Protein 3CFZ (pdb70)

Foldseek 3Di:
DAEAEEEEEQLCVQLVVVLQVVLCVVVVVYHYDYDYFALLVSLCCVPPVPDAHQKRKHQAQVCCVQPPPPQWFDDKDWWFFWWKWKWAAPLAPCPVPDAQVCPLVVLLDLQAAEEFEDVNIHPLRVLVLLLQCLVCVVVVNRCRSCSQFVVFKVWDWDDDPLAIEIEDEPDIDGNRSHYDYDHHQVVCPVCRVVCVGGIYIGTPLSCVLVVTDTHGYDPCRTLADQVNQVSQQSYWYAHPVVRTIGTRHRGIMMMGGTPRHPDNVVSVVSVVSCNVCVVSQVVRRIGTD

Radius of gyration: 18.65 Å; Cα contacts (8 Å, |Δi|>4): 628; chains: 1; bounding box: 37×54×41 Å

B-factor: mean 13.53, std 8.33, range [1.97, 61.18]

CATH classification: 3.40.190.10 (+1 more: 3.40.190.10)

Sequence (289 aa):
KIVLKIFHAGSLSVPFEEYEKMFEKEHPNVDVEREPAGSVACVRKIIDLGKKADILASADYSLIPQMMMPKYADWYVMFARNEIVLAYTDKSKYKDEINSTNWYKILQRPDVKIGFSNPNDDPCGYRTQMVLQLAELYYKDPTIYDNLVLKHSNIKVEENNGTYLILVPKELDVDTNKLFVRSKETDLLAPLEAGAFDYLFIYKSVANQHHLKYIELPKEINLGYYEYADTYKKVALKIIAKNKTINAKPIVYGMTVPTNAPHKKEAIEFVKFVLGHPEVLENNGQPAI

InterPro domains:
  IPR022498 Tungstate ABC transporter, substrate-binding protein WtpA [TIGR03730] (39-310)
  IPR050682 Molybdate-binding protein ModA/tungstate-binding [PTHR30632] (7-343)

Secondary structure (DSSP, 8-state):
-EEEEEEEEGGGHHHHHHHHHHHHHH-TTEEEEEEEE-HHHHHHHHHTS----SEEEESSTTHIIIIITTTT-S--EEEEE--EEEEE-TTSTTTTT--TTTHHHHTTSTT--EEEE-TTT-HHHHHHHHHHHHHHHHHT-TTHHHHHTGGGBS-EEEEETTEEEEEE-SS--B-TTTEEEESSGGGGHHHHHTTSSSEEEEEHHHHHHTT-EEE---TTTSS--GGGHHHHTTEEEEEGGGTEEEE----EEEEE--TT-TTHHHHHHHHHHHHH-THHHHTTT--B-

Solvent-accessible surface area: 12296 Å² total; per-residue (Å²): 230,36,58,0,43,0,4,0,0,1,1,0,32,51,0,0,76,65,0,36,125,52,0,50,180,106,46,110,114,12,56,3,75,57,56,55,15,1,0,2,25,0,0,119,45,1,31,91,82,53,115,113,0,1,0,0,0,0,0,3,44,1,0,0,50,53,28,2,71,108,156,43,0,92,94,72,38,97,4,0,57,5,18,0,0,0,0,22,23,89,142,7,99,83,47,126,82,12,61,63,103,32,0,18,126,4,0,57,72,124,66,0,53,0,0,0,0,32,0,20,41,0,0,1,0,1,5,0,0,2,0,0,3,1,0,13,37,97,50,174,33,106,58,0,0,51,40,0,0,41,136,48,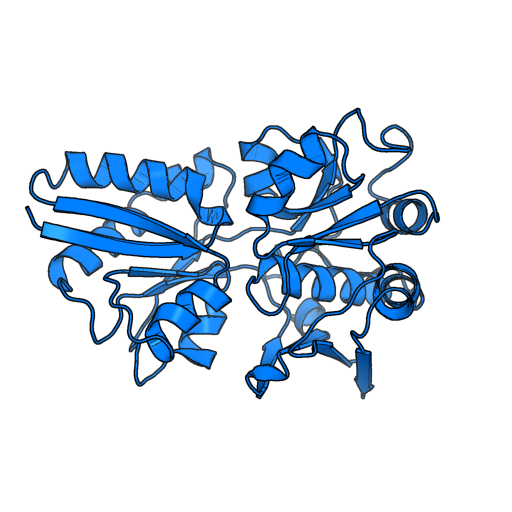25,61,4,142,35,85,109,92,155,59,64,34,46,0,36,0,29,162,142,32,90,24,52,97,119,9,1,30,26,110,54,41,0,31,50,0,13,70,26,1,87,76,38,46,4,8,0,0,0,0,0,64,0,1,0,60,34,71,167,15,101,54,16,104,9,23,96,50,0,2,0,12,68,148,123,64,35,87,36,0,130,96,0,12,0,58,2,73,53,56,110,76,60,0,75,0,46,14,0,11,0,0,0,0,9,1,47,46,3,79,57,99,155,45,0,68,60,0,5,139,18,1,75,54,50,49,67,0,2,103,118,29,30,3,72,24,90

Structure (mmCIF, N/CA/C/O backbone):
data_3CFZ
#
_entry.id   3CFZ
#
_cell.length_a   37.880
_cell.length_b   89.589
_cell.length_c   97.868
_cell.angle_alpha   90.00
_cell.angle_beta   90.00
_cell.angle_gamma   90.00
#
_symmetry.space_group_name_H-M   'P 21 21 21'
#
loop_
_entity.id
_entity.type
_entity.pdbx_description
1 polymer 'UPF0100 protein MJ1186'
2 non-polymer TUNGSTATE(VI)ION
3 water water
#
loop_
_atom_site.group_PDB
_atom_site.id
_atom_site.type_symbol
_atom_site.label_atom_id
_atom_site.label_alt_id
_atom_site.label_comp_id
_atom_site.label_asym_id
_atom_site.label_entity_id
_atom_site.label_seq_id
_atom_site.pdbx_PDB_ins_code
_atom_site.Cartn_x
_atom_site.Cartn_y
_atom_site.Cartn_z
_atom_site.occupancy
_atom_site.B_iso_or_equiv
_atom_site.auth_seq_id
_atom_site.auth_comp_id
_atom_site.auth_asym_id
_atom_site.auth_atom_id
_atom_site.pdbx_PDB_model_num
ATOM 1 N N . LYS A 1 4 ? -24.460 6.564 -7.564 0.50 24.22 37 LYS A N 1
ATOM 2 C CA . LYS A 1 4 ? -23.753 5.290 -7.246 0.50 23.67 37 LYS A CA 1
ATOM 3 C C . LYS A 1 4 ? -23.419 4.527 -8.525 0.50 23.50 37 LYS A C 1
ATOM 4 O O . LYS A 1 4 ? -24.116 3.585 -8.898 0.50 22.97 37 LYS A O 1
ATOM 10 N N . ILE A 1 5 ? -22.348 4.944 -9.193 1.00 23.27 38 ILE A N 1
ATOM 11 C CA . ILE A 1 5 ? -21.914 4.308 -10.433 1.00 23.56 38 ILE A CA 1
ATOM 12 C C . ILE A 1 5 ? -21.520 2.852 -10.207 1.00 21.17 38 ILE A C 1
ATOM 13 O O . ILE A 1 5 ? -20.828 2.532 -9.241 1.00 21.60 38 ILE A O 1
ATOM 18 N N . VAL A 1 6 ? -21.963 1.975 -11.101 1.00 18.04 39 VAL A N 1
ATOM 19 C CA . VAL A 1 6 ? -21.634 0.560 -11.001 1.00 17.35 39 VAL A CA 1
ATOM 20 C C . VAL A 1 6 ? -20.601 0.190 -12.054 1.00 15.70 39 VAL A C 1
ATOM 21 O O . VAL A 1 6 ? -20.856 0.305 -13.252 1.00 16.87 39 VAL A O 1
ATOM 25 N N . LEU A 1 7 ? -19.432 -0.248 -11.600 1.00 12.64 40 LEU A N 1
ATOM 26 C CA . LEU A 1 7 ? -18.364 -0.648 -12.509 1.00 11.10 40 LEU A CA 1
ATOM 27 C C . LEU A 1 7 ? -18.456 -2.162 -12.635 1.00 11.06 40 LEU A C 1
ATOM 28 O O . LEU A 1 7 ? -18.146 -2.886 -11.690 1.00 10.73 40 LEU A O 1
ATOM 33 N N . LYS A 1 8 ? -18.895 -2.636 -13.797 1.00 9.92 41 LYS A N 1
ATOM 34 C CA . LYS A 1 8 ? -19.053 -4.067 -14.026 1.00 11.41 41 LYS A CA 1
ATOM 35 C C . LYS A 1 8 ? -17.780 -4.712 -14.553 1.00 9.55 41 LYS A C 1
ATOM 36 O O . LYS A 1 8 ? -17.227 -4.277 -15.565 1.00 10.02 41 LYS A O 1
ATOM 42 N N . ILE A 1 9 ? -17.330 -5.761 -13.872 1.00 7.67 42 ILE A N 1
ATOM 43 C CA . ILE A 1 9 ? -16.118 -6.462 -14.272 1.00 6.31 42 ILE A CA 1
ATOM 44 C C . ILE A 1 9 ? -16.372 -7.926 -14.619 1.00 6.78 42 ILE A C 1
ATOM 45 O O . ILE A 1 9 ? -16.919 -8.670 -13.811 1.00 7.44 42 ILE A O 1
ATOM 50 N N . PHE A 1 10 ? -15.996 -8.325 -15.830 1.00 5.62 43 PHE A N 1
ATOM 51 C CA . PHE A 1 10 ? -16.119 -9.721 -16.250 1.00 6.58 43 PHE A CA 1
ATOM 52 C C . PHE A 1 10 ? -14.679 -10.208 -16.140 1.00 6.90 43 PHE A C 1
ATOM 53 O O . PHE A 1 10 ? -13.810 -9.719 -16.862 1.00 7.58 43 PHE A O 1
ATOM 61 N N . HIS A 1 11 ? -14.403 -11.143 -15.237 1.00 6.59 44 HIS A N 1
ATOM 62 C CA . HIS A 1 11 ? -13.028 -11.603 -15.099 1.00 6.66 44 HIS A CA 1
ATOM 63 C C . HIS A 1 11 ? -12.861 -13.102 -14.954 1.00 6.44 44 HIS A C 1
ATOM 64 O O . HIS A 1 11 ? -13.774 -13.810 -14.527 1.00 6.72 44 HIS A O 1
ATOM 71 N N . ALA A 1 12 ? -11.671 -13.565 -15.329 1.00 5.72 45 ALA A N 1
ATOM 72 C CA . ALA A 1 12 ? -11.289 -14.969 -15.249 1.00 5.50 45 ALA A CA 1
ATOM 73 C C . ALA A 1 12 ? -11.521 -15.495 -13.839 1.00 6.72 45 ALA A C 1
ATOM 74 O O . ALA A 1 12 ? -11.340 -14.772 -12.862 1.00 6.01 45 ALA A O 1
ATOM 76 N N . GLY A 1 13 ? -11.914 -16.759 -13.735 1.00 5.15 46 GLY A N 1
ATOM 77 C CA . GLY A 1 13 ? -12.139 -17.339 -12.426 1.00 6.50 46 GLY A CA 1
ATOM 78 C C . GLY A 1 13 ? -10.892 -17.279 -11.560 1.00 6.39 46 GLY A C 1
ATOM 79 O O . GLY A 1 13 ? -10.981 -17.055 -10.353 1.00 8.00 46 GLY A O 1
ATOM 80 N N . SER A 1 14 ? -9.720 -17.468 -12.164 1.00 6.07 47 SER A N 1
ATOM 81 C CA . SER A 1 14 ? -8.479 -17.438 -11.394 1.00 6.73 47 SER A CA 1
ATOM 82 C C . SER A 1 14 ? -8.178 -16.069 -10.784 1.00 6.42 47 SER A C 1
ATOM 83 O O . SER A 1 14 ? -7.334 -15.954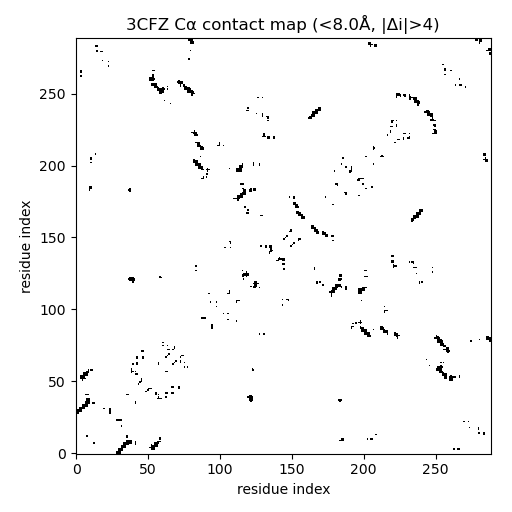 -9.894 1.00 7.77 47 SER A O 1
ATOM 86 N N . LEU A 1 15 ? -8.863 -15.029 -11.250 1.00 6.24 48 LEU A N 1
ATOM 87 C CA . LEU A 1 15 ? -8.635 -13.692 -10.704 1.00 6.53 48 LEU A CA 1
ATOM 88 C C . LEU A 1 15 ? -9.546 -13.369 -9.520 1.00 7.93 48 LEU A C 1
ATOM 89 O O . LEU A 1 15 ? -9.480 -12.277 -8.963 1.00 8.05 48 LEU A O 1
ATOM 94 N N . SER A 1 16 ? -10.387 -14.314 -9.121 1.00 7.84 49 SER A N 1
ATOM 95 C CA . SER A 1 16 ? -11.304 -14.051 -8.021 1.00 9.12 49 SER A CA 1
ATOM 96 C C . SER A 1 16 ? -10.662 -13.534 -6.734 1.00 9.02 49 SER A C 1
ATOM 97 O O . SER A 1 16 ? -11.107 -12.529 -6.182 1.00 10.59 49 SER A O 1
ATOM 100 N N . VAL A 1 17 ? -9.616 -14.197 -6.256 1.00 10.09 50 VAL A N 1
ATOM 101 C CA . VAL A 1 17 ? -8.980 -13.754 -5.020 1.00 10.12 50 VAL A CA 1
ATOM 102 C C . VAL A 1 17 ? -8.353 -12.363 -5.132 1.00 10.61 50 VAL A C 1
ATOM 103 O O . VAL A 1 17 ? -8.678 -11.465 -4.346 1.00 10.12 50 VAL A O 1
ATOM 107 N N . PRO A 1 18 ? -7.452 -12.155 -6.105 1.00 9.70 51 PRO A N 1
ATOM 108 C CA . PRO A 1 18 ? -6.858 -10.819 -6.206 1.00 9.79 51 PRO A CA 1
ATOM 109 C C . PRO A 1 18 ? -7.844 -9.711 -6.585 1.00 8.34 51 PRO A C 1
ATOM 110 O O . PRO A 1 18 ? -7.753 -8.599 -6.066 1.00 9.69 51 PRO A O 1
ATOM 114 N N . PHE A 1 19 ? -8.785 -9.997 -7.482 1.00 7.62 52 PHE A N 1
ATOM 115 C CA . PHE A 1 19 ? -9.740 -8.965 -7.875 1.00 7.40 52 PHE A CA 1
ATOM 116 C C . PHE A 1 19 ? -10.743 -8.636 -6.777 1.00 8.47 52 PHE A C 1
ATOM 117 O O . PHE A 1 19 ? -11.289 -7.530 -6.744 1.00 9.71 52 PHE A O 1
ATOM 125 N N . GLU A 1 20 ? -10.987 -9.582 -5.875 1.00 8.79 53 GLU A N 1
ATOM 126 C CA . GLU A 1 20 ? -11.897 -9.309 -4.767 1.00 10.08 53 GLU A CA 1
ATOM 127 C C . GLU A 1 20 ? -11.211 -8.247 -3.909 1.00 10.63 53 GLU A C 1
ATOM 128 O O . GLU A 1 20 ? -11.857 -7.339 -3.383 1.00 10.80 53 GLU A O 1
ATOM 134 N N . GLU A 1 21 ? -9.892 -8.362 -3.784 1.00 10.06 54 GLU A N 1
ATOM 135 C CA . GLU A 1 21 ? -9.111 -7.408 -3.001 1.00 10.85 54 GLU A CA 1
ATOM 136 C C . GLU A 1 21 ? -9.062 -6.053 -3.709 1.00 11.11 54 GLU A C 1
ATOM 137 O O . GLU A 1 21 ? -9.218 -5.007 -3.074 1.00 10.48 54 GLU A O 1
ATOM 143 N N . TYR A 1 22 ? -8.845 -6.067 -5.022 1.00 8.52 55 TYR A N 1
ATOM 144 C CA . TYR A 1 22 ? -8.804 -4.822 -5.786 1.00 9.90 55 TYR A CA 1
ATOM 145 C C . TYR A 1 22 ? -10.140 -4.096 -5.672 1.00 9.15 55 TYR A C 1
ATOM 146 O O . TYR A 1 22 ? -10.178 -2.870 -5.559 1.00 11.08 55 TYR A O 1
ATOM 155 N N . GLU A 1 23 ? -11.234 -4.855 -5.702 1.00 9.81 56 GLU A N 1
ATOM 156 C CA . GLU A 1 23 ? -12.571 -4.275 -5.591 1.00 11.19 56 GLU A CA 1
ATOM 157 C C . GLU A 1 23 ? -12.683 -3.450 -4.317 1.00 11.83 56 GLU A C 1
ATOM 158 O O . GLU A 1 23 ? -13.059 -2.278 -4.351 1.00 11.09 56 GLU A O 1
ATOM 164 N N . LYS A 1 24 ? -12.343 -4.071 -3.193 1.00 10.01 57 LYS A N 1
ATOM 165 C CA . LYS A 1 24 ? -12.425 -3.405 -1.903 1.00 11.55 57 LYS A CA 1
ATOM 166 C C . LYS A 1 24 ? -11.494 -2.204 -1.809 1.00 10.49 57 LYS A C 1
ATOM 167 O O . LYS A 1 24 ? -11.889 -1.144 -1.323 1.00 12.35 57 LYS A O 1
ATOM 173 N N . MET A 1 25 ? -10.263 -2.367 -2.282 1.00 10.27 58 MET A N 1
ATOM 174 C CA . MET A 1 25 ? -9.286 -1.284 -2.236 1.00 10.41 58 MET A CA 1
ATOM 175 C C . MET A 1 25 ? -9.719 -0.106 -3.099 1.00 10.80 58 MET A C 1
ATOM 176 O O . MET A 1 25 ? -9.622 1.050 -2.685 1.00 9.81 58 MET A O 1
ATOM 181 N N . PHE A 1 26 ? -10.188 -0.409 -4.304 1.00 10.23 59 PHE A N 1
ATOM 182 C CA . PHE A 1 26 ? -10.627 0.623 -5.229 1.00 10.52 59 PHE A CA 1
ATOM 183 C C . PHE A 1 26 ? -11.812 1.400 -4.670 1.00 11.75 59 PHE A C 1
ATOM 184 O O . PHE A 1 26 ? -11.859 2.626 -4.765 1.00 11.18 59 PHE A O 1
ATOM 192 N N . GLU A 1 27 ? -12.772 0.689 -4.086 1.00 11.11 60 GLU A N 1
ATOM 193 C CA . GLU A 1 27 ? -13.947 1.355 -3.535 1.00 12.20 60 GLU A CA 1
ATOM 194 C C . GLU A 1 27 ? -13.585 2.278 -2.378 1.00 12.92 60 GLU A C 1
ATOM 195 O O . GLU A 1 27 ? -14.259 3.284 -2.147 1.00 12.81 60 GLU A O 1
ATOM 201 N N . LYS A 1 28 ? -12.523 1.943 -1.654 1.00 12.59 61 LYS A N 1
ATOM 202 C CA . LYS A 1 28 ? -12.089 2.779 -0.542 1.00 13.96 61 LYS A CA 1
ATOM 203 C C . LYS A 1 28 ? -11.599 4.118 -1.086 1.00 15.79 61 LYS A C 1
ATOM 204 O O . LYS A 1 28 ? -11.839 5.165 -0.486 1.00 16.67 61 LYS A O 1
ATOM 210 N N . GLU A 1 29 ? -10.923 4.081 -2.232 1.00 16.21 62 GLU A N 1
ATOM 211 C CA . GLU A 1 29 ? -10.397 5.295 -2.852 1.00 18.38 62 GLU A CA 1
ATOM 212 C C . GLU A 1 29 ? -11.413 6.019 -3.730 1.00 18.97 62 GLU A C 1
ATOM 213 O O . GLU A 1 29 ? -11.253 7.203 -4.027 1.00 20.82 62 GLU A O 1
ATOM 219 N N . HIS A 1 30 ? -12.451 5.305 -4.150 1.00 17.89 63 HIS A N 1
ATOM 220 C CA . HIS A 1 30 ? -13.510 5.890 -4.966 1.00 18.73 63 HIS A CA 1
ATOM 221 C C . HIS A 1 30 ? -14.835 5.488 -4.325 1.00 19.27 63 HIS A C 1
ATOM 222 O O . HIS A 1 30 ? -15.512 4.576 -4.794 1.00 17.90 63 HIS A O 1
ATOM 229 N N . PRO A 1 31 ? -15.224 6.179 -3.241 1.00 20.84 64 PRO A N 1
ATOM 230 C CA . PRO A 1 31 ? -16.466 5.903 -2.511 1.00 21.22 64 PRO A CA 1
ATOM 231 C C . PRO A 1 31 ? -17.760 5.992 -3.321 1.00 21.10 64 PRO A C 1
ATOM 232 O O . PRO A 1 31 ? -18.791 5.463 -2.904 1.00 22.24 64 PRO A O 1
ATOM 236 N N . ASN A 1 32 ? -17.708 6.650 -4.473 1.00 20.46 65 ASN A N 1
ATOM 237 C CA . ASN A 1 32 ? -18.893 6.788 -5.310 1.00 20.12 65 ASN A CA 1
ATOM 238 C C . ASN A 1 32 ? -19.019 5.671 -6.343 1.00 19.16 65 ASN A C 1
ATOM 239 O O . ASN A 1 32 ? -19.947 5.671 -7.153 1.00 19.21 65 ASN A O 1
ATOM 244 N N . VAL A 1 33 ? -18.096 4.716 -6.307 1.00 17.03 66 VAL A N 1
ATOM 245 C CA . VAL A 1 33 ? -18.123 3.610 -7.258 1.00 16.32 66 VAL A CA 1
ATOM 246 C C . VAL A 1 33 ? -18.436 2.261 -6.616 1.00 15.27 66 VAL A C 1
ATOM 247 O O . VAL A 1 33 ? -17.853 1.890 -5.598 1.00 17.73 66 VAL A O 1
ATOM 251 N N . ASP A 1 34 ? -19.368 1.537 -7.224 1.00 16.32 67 ASP A N 1
ATOM 252 C CA . ASP A 1 34 ? -19.758 0.214 -6.755 1.00 15.75 67 ASP A CA 1
ATOM 253 C C . ASP A 1 34 ? -19.253 -0.815 -7.762 1.00 14.84 67 ASP A C 1
ATOM 254 O O . ASP A 1 34 ? -19.849 -1.003 -8.823 1.00 15.92 67 ASP A O 1
ATOM 259 N N . VAL A 1 35 ? -18.145 -1.467 -7.431 1.00 12.37 68 VAL A N 1
ATOM 260 C CA . VAL A 1 35 ? -17.567 -2.472 -8.315 1.00 11.84 68 VAL A CA 1
ATOM 261 C C . VAL A 1 35 ? -18.331 -3.782 -8.192 1.00 12.54 68 VAL A C 1
ATOM 262 O O . VAL A 1 35 ? -18.494 -4.311 -7.092 1.00 12.67 68 VAL A O 1
ATOM 266 N N . GLU A 1 36 ? -18.810 -4.298 -9.319 1.00 11.66 69 GLU A N 1
ATOM 267 C CA . GLU A 1 36 ? -19.540 -5.560 -9.321 1.00 11.01 69 GLU A CA 1
ATOM 268 C C . GLU A 1 36 ? -18.854 -6.556 -10.242 1.00 10.63 69 GLU A C 1
ATOM 269 O O . GLU A 1 36 ? -18.814 -6.374 -11.460 1.00 12.67 69 GLU A O 1
ATOM 275 N N . ARG A 1 37 ? -18.320 -7.614 -9.643 1.00 9.45 70 ARG A N 1
ATOM 276 C CA . ARG A 1 37 ? -17.599 -8.643 -10.381 1.00 8.67 70 ARG A CA 1
ATOM 277 C C . ARG A 1 37 ? -18.443 -9.851 -10.775 1.00 9.39 70 ARG A C 1
ATOM 278 O O . ARG A 1 37 ? -19.335 -10.277 -10.042 1.00 10.00 70 ARG A O 1
ATOM 286 N N . GLU A 1 38 ? -18.138 -10.396 -11.948 1.00 8.12 71 GLU A N 1
ATOM 287 C CA . GLU A 1 38 ? -18.803 -11.580 -12.472 1.00 8.87 71 GLU A CA 1
ATOM 288 C C . GLU A 1 38 ? -17.702 -12.518 -12.954 1.00 8.37 71 GLU A C 1
ATOM 289 O O . GLU A 1 38 ? -17.170 -12.353 -14.050 1.00 8.82 71 GLU A O 1
ATOM 295 N N . PRO A 1 39 ? -17.329 -13.504 -12.125 1.00 7.54 72 PRO A N 1
ATOM 296 C CA . PRO A 1 39 ? -16.278 -14.453 -12.500 1.00 7.78 72 PRO A CA 1
ATOM 297 C C . PRO A 1 39 ? -16.793 -15.514 -13.467 1.00 7.83 72 PRO A C 1
ATOM 298 O O . PRO A 1 39 ? -17.927 -15.980 -13.341 1.00 9.20 72 PRO A O 1
ATOM 302 N N . ALA A 1 40 ? -15.956 -15.888 -14.430 1.00 7.10 73 ALA A N 1
ATOM 303 C CA . ALA A 1 40 ? -16.302 -16.922 -15.401 1.00 6.82 73 ALA A CA 1
ATOM 304 C C . ALA A 1 40 ? -15.048 -17.279 -16.183 1.00 5.94 73 ALA A C 1
ATOM 305 O O . ALA A 1 40 ? -14.066 -16.544 -16.138 1.00 7.39 73 ALA A O 1
ATOM 307 N N . GLY A 1 41 ? -15.070 -18.411 -16.880 1.00 6.15 74 GLY A N 1
ATOM 308 C CA . GLY A 1 41 ? -13.914 -18.780 -17.681 1.00 5.10 74 GLY A CA 1
ATOM 309 C C . GLY A 1 41 ? -13.684 -17.610 -18.624 1.00 6.68 74 GLY A C 1
ATOM 310 O O . GLY A 1 41 ? -14.651 -17.006 -19.081 1.00 7.53 74 GLY A O 1
ATOM 311 N N . SER A 1 42 ? -12.432 -17.284 -18.934 1.00 6.14 75 SER A N 1
ATOM 312 C CA . SER A 1 42 ? -12.173 -16.130 -19.798 1.00 6.29 75 SER A CA 1
ATOM 313 C C . SER A 1 42 ? -12.837 -16.161 -21.164 1.00 6.69 75 SER A C 1
ATOM 314 O O . SER A 1 42 ? -13.249 -15.115 -21.659 1.00 5.73 75 SER A O 1
ATOM 317 N N . VAL A 1 43 ? -12.945 -17.332 -21.785 1.00 6.65 76 VAL A N 1
ATOM 318 C CA . VAL A 1 43 ? -13.582 -17.384 -23.095 1.00 6.93 76 VAL A CA 1
ATOM 319 C C . VAL A 1 43 ? -15.058 -17.046 -22.914 1.00 6.61 76 VAL A C 1
ATOM 320 O O . VAL A 1 43 ? -15.651 -16.345 -23.734 1.00 7.27 76 VAL A O 1
ATOM 324 N N . ALA A 1 44 ? -15.642 -17.539 -21.826 1.00 7.09 77 ALA A N 1
ATOM 325 C CA . ALA A 1 44 ? -17.041 -17.260 -21.519 1.00 6.70 77 ALA A CA 1
ATOM 326 C C . ALA A 1 44 ? -17.223 -15.761 -21.246 1.00 6.77 77 ALA A C 1
ATOM 327 O O . ALA A 1 44 ? -18.243 -15.182 -21.613 1.00 6.00 77 ALA A O 1
ATOM 329 N N . CYS A 1 45 ? -16.237 -15.138 -20.602 1.00 6.80 78 CYS A N 1
ATOM 330 C CA . CYS A 1 45 ? -16.299 -13.704 -20.310 1.00 6.73 78 CYS A CA 1
ATOM 331 C C . CYS A 1 45 ? -16.364 -12.921 -21.614 1.00 8.08 78 CYS A C 1
ATOM 332 O O . CYS A 1 45 ? -17.177 -12.008 -21.771 1.00 7.38 78 CYS A O 1
ATOM 335 N N . VAL A 1 46 ? -15.480 -13.278 -22.540 1.00 6.63 79 VAL A N 1
ATOM 336 C CA . VAL A 1 46 ? -15.424 -12.623 -23.835 1.00 6.44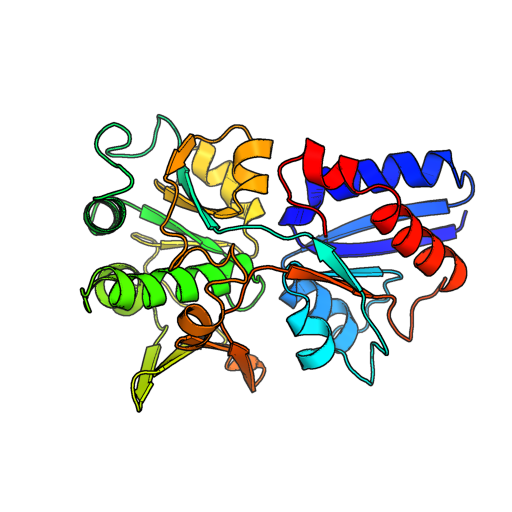 79 VAL A CA 1
ATOM 337 C C . VAL A 1 46 ? -16.732 -12.843 -24.587 1.00 6.86 79 VAL A C 1
ATOM 338 O O . VAL A 1 46 ? -17.255 -11.922 -25.209 1.00 7.50 79 VAL A O 1
ATOM 342 N N . ARG A 1 47 ? -17.268 -14.058 -24.510 1.00 5.96 80 ARG A N 1
ATOM 343 C CA . ARG A 1 47 ? -18.516 -14.379 -25.194 1.00 7.34 80 ARG A CA 1
ATOM 344 C C . ARG A 1 47 ? -19.680 -13.505 -24.729 1.00 6.82 80 ARG A C 1
ATOM 345 O O . ARG A 1 47 ? -20.509 -13.084 -25.538 1.00 7.69 80 ARG A O 1
ATOM 353 N N . LYS A 1 48 ? -19.747 -13.236 -23.429 1.00 7.43 81 LYS A N 1
ATOM 354 C CA . LYS A 1 48 ? -20.819 -12.402 -22.895 1.00 6.78 81 LYS A CA 1
ATOM 355 C C . LYS A 1 48 ? -20.838 -11.061 -23.611 1.00 7.84 81 LYS A C 1
ATOM 356 O O . LYS A 1 48 ? -21.901 -10.513 -23.903 1.00 8.44 81 LYS A O 1
ATOM 362 N N . ILE A 1 49 ? -19.646 -10.546 -23.889 1.00 6.46 82 ILE A N 1
ATOM 363 C CA . ILE A 1 49 ? -19.489 -9.258 -24.545 1.00 6.79 82 ILE A CA 1
ATOM 364 C C . ILE A 1 49 ? -19.680 -9.254 -26.064 1.00 8.72 82 ILE A C 1
ATOM 365 O O . ILE A 1 49 ? -20.501 -8.497 -26.586 1.00 10.24 82 ILE A O 1
ATOM 370 N N . ILE A 1 50 ? -18.940 -10.095 -26.780 1.00 9.27 83 ILE A N 1
ATOM 371 C CA . ILE A 1 50 ? -19.032 -10.071 -28.235 1.00 8.93 83 ILE A CA 1
ATOM 372 C C . ILE A 1 50 ? -20.174 -10.843 -28.887 1.00 9.45 83 ILE A C 1
ATOM 373 O O . ILE A 1 50 ? -20.456 -10.625 -30.065 1.00 10.74 83 ILE A O 1
ATOM 378 N N . ASP A 1 51 ? -20.840 -11.719 -28.136 1.00 9.56 84 ASP A N 1
ATOM 379 C CA . ASP A 1 51 ? -21.942 -12.506 -28.695 1.00 11.25 84 ASP A CA 1
ATOM 380 C C . ASP A 1 51 ? -23.280 -12.382 -27.974 1.00 11.21 84 ASP A C 1
ATOM 381 O O . ASP A 1 51 ? -24.335 -12.463 -28.603 1.00 13.00 84 ASP A O 1
ATOM 386 N N . LEU A 1 52 ? -23.243 -12.190 -26.662 1.00 8.84 85 LEU A N 1
ATOM 387 C CA . LEU A 1 52 ? -24.473 -12.139 -25.881 1.00 8.32 85 LEU A CA 1
ATOM 388 C C . LEU A 1 52 ? -24.991 -10.754 -25.501 1.00 9.19 85 LEU A C 1
ATOM 389 O O . LEU A 1 52 ? -25.946 -10.634 -24.730 1.00 10.98 85 LEU A O 1
ATOM 394 N N . GLY A 1 53 ? -24.356 -9.718 -26.041 1.00 10.37 86 GLY A N 1
ATOM 395 C CA . GLY A 1 53 ? -24.785 -8.351 -25.791 1.00 11.97 86 GLY A CA 1
ATOM 396 C C . GLY A 1 53 ? -24.718 -7.800 -24.380 1.00 13.01 86 GLY A C 1
ATOM 397 O O . GLY A 1 53 ? -25.438 -6.852 -24.057 1.00 14.16 86 GLY A O 1
ATOM 398 N N . LYS A 1 54 ? -23.862 -8.369 -23.537 1.00 11.17 87 LYS A N 1
ATOM 399 C CA . LYS A 1 54 ? -23.738 -7.885 -22.168 1.00 10.92 87 LYS A CA 1
ATOM 400 C C . LYS A 1 54 ? -22.682 -6.785 -22.096 1.00 11.62 87 LYS A C 1
ATOM 401 O O . LYS A 1 54 ? -21.651 -6.855 -22.771 1.00 13.04 87 LYS A O 1
ATOM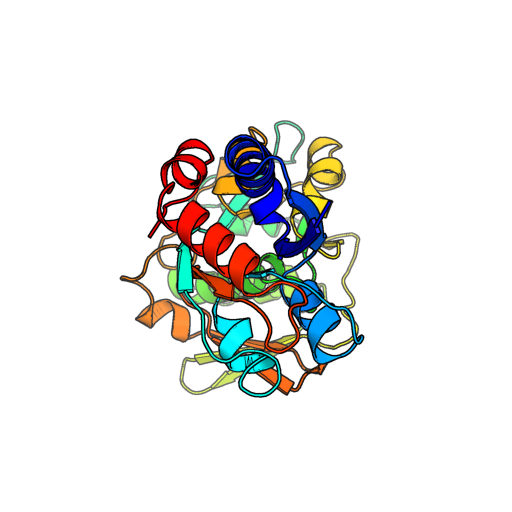 407 N N . LYS A 1 55 ? -22.953 -5.770 -21.280 1.00 10.48 88 LYS A N 1
ATOM 408 C CA . LYS A 1 55 ? -22.048 -4.638 -21.130 1.00 11.25 88 LYS A CA 1
ATOM 409 C C . LYS A 1 55 ? -21.173 -4.738 -19.890 1.00 9.99 88 LYS A C 1
ATOM 410 O O . LYS A 1 55 ? -21.667 -4.952 -18.781 1.00 11.11 88 LYS A O 1
ATOM 416 N N . ALA A 1 56 ? -19.870 -4.576 -20.083 1.00 9.15 89 ALA A N 1
ATOM 417 C CA . ALA A 1 56 ? -18.924 -4.614 -18.977 1.00 8.41 89 ALA A CA 1
ATOM 418 C C . ALA A 1 56 ? -17.989 -3.419 -19.104 1.00 8.04 89 ALA A C 1
ATOM 419 O O . ALA A 1 56 ? -17.734 -2.934 -20.209 1.00 8.64 89 ALA A O 1
ATOM 421 N N . ASP A 1 57 ? -17.494 -2.936 -17.971 1.00 8.00 90 ASP A N 1
ATOM 422 C CA . ASP A 1 57 ? -16.566 -1.814 -17.971 1.00 7.90 90 ASP A CA 1
ATOM 423 C C . ASP A 1 57 ? -15.150 -2.349 -18.086 1.00 7.41 90 ASP A C 1
ATOM 424 O O . ASP A 1 57 ? -14.257 -1.679 -18.609 1.00 6.07 90 ASP A O 1
ATOM 429 N N . ILE A 1 58 ? -14.956 -3.572 -17.601 1.00 6.62 91 ILE A N 1
ATOM 430 C CA . ILE A 1 58 ? -13.655 -4.217 -17.647 1.00 7.02 91 ILE A CA 1
ATOM 431 C C . ILE A 1 58 ? -13.758 -5.694 -17.986 1.00 5.68 91 ILE A C 1
ATOM 432 O O . ILE A 1 58 ? -14.626 -6.402 -17.474 1.00 6.43 91 ILE A O 1
ATOM 437 N N . LEU A 1 59 ? -12.875 -6.134 -18.875 1.00 6.83 92 LEU A N 1
ATOM 438 C CA . LEU A 1 59 ? -12.780 -7.532 -19.271 1.00 6.07 92 LEU A CA 1
ATOM 439 C C . LEU A 1 59 ? -11.350 -7.900 -18.897 1.00 6.46 92 LEU A C 1
ATOM 440 O O . LEU A 1 59 ? -10.400 -7.337 -19.438 1.00 5.85 92 LEU A O 1
ATOM 445 N N . ALA A 1 60 ? -11.199 -8.814 -17.944 1.00 6.09 93 ALA A N 1
ATOM 446 C CA . ALA A 1 60 ? -9.876 -9.256 -17.501 1.00 5.78 93 ALA A CA 1
ATOM 447 C C . ALA A 1 60 ? -9.767 -10.748 -17.781 1.00 6.95 93 ALA A C 1
ATOM 448 O O . ALA A 1 60 ? -10.452 -11.562 -17.154 1.00 6.53 93 ALA A O 1
ATOM 450 N N . SER A 1 61 ? -8.893 -11.094 -18.723 1.00 6.15 94 SER A N 1
ATOM 451 C CA . SER A 1 61 ? -8.703 -12.472 -19.160 1.00 6.20 94 SER A CA 1
ATOM 452 C C . SER A 1 61 ? -7.414 -13.131 -18.692 1.00 5.49 94 SER A C 1
ATOM 453 O O . SER A 1 61 ? -6.374 -12.484 -18.595 1.00 5.72 94 SER A O 1
ATOM 456 N N . ALA A 1 62 ? -7.494 -14.430 -18.415 1.00 4.67 95 ALA A N 1
ATOM 457 C CA . ALA A 1 62 ? -6.328 -15.195 -17.984 1.00 4.61 95 ALA A CA 1
ATOM 458 C C . ALA A 1 62 ? -5.348 -15.368 -19.144 1.00 5.83 95 ALA A C 1
ATOM 459 O O . ALA A 1 62 ? -4.195 -15.744 -18.938 1.00 5.90 95 ALA A O 1
ATOM 461 N N . ASP A 1 63 ? -5.821 -15.114 -20.362 1.00 6.10 96 ASP A N 1
ATOM 462 C CA . ASP A 1 63 ? -4.979 -15.200 -21.555 1.00 6.02 96 ASP A CA 1
ATOM 463 C C . ASP A 1 63 ? -5.247 -13.932 -22.361 1.00 5.59 96 ASP A C 1
ATOM 464 O O . ASP A 1 63 ? -6.321 -13.774 -22.940 1.00 4.85 96 ASP A O 1
ATOM 469 N N . TYR A 1 64 ? -4.277 -13.025 -22.387 1.00 6.42 97 TYR A N 1
ATOM 470 C CA . TYR A 1 64 ? -4.438 -11.771 -23.114 1.00 5.77 97 TYR A CA 1
ATOM 471 C C . TYR A 1 64 ? -4.811 -12.021 -24.578 1.00 6.74 97 TYR A C 1
ATOM 472 O O . TYR A 1 64 ? -5.463 -11.186 -25.207 1.00 7.09 97 TYR A O 1
ATOM 481 N N . SER A 1 65 ? -4.395 -13.172 -25.107 1.00 6.80 98 SER A N 1
ATOM 482 C CA . SER A 1 65 ? -4.648 -13.541 -26.505 1.00 6.92 98 SER A CA 1
ATOM 483 C C . SER A 1 65 ? -6.092 -13.372 -26.959 1.00 7.26 98 SER A C 1
ATOM 484 O O . SER A 1 65 ? -6.351 -13.002 -28.105 1.00 5.79 98 SER A O 1
ATOM 487 N N . LEU A 1 66 ? -7.033 -13.661 -26.070 1.00 6.44 99 LEU A N 1
ATOM 488 C CA . LEU A 1 66 ? -8.440 -13.568 -26.419 1.00 6.80 99 LEU A CA 1
ATOM 489 C C . LEU A 1 66 ? -8.884 -12.173 -26.818 1.00 6.84 99 LEU A C 1
ATOM 490 O O . LEU A 1 66 ? -9.857 -12.021 -27.554 1.00 7.40 99 LEU A O 1
ATOM 495 N N . ILE A 1 67 ? -8.180 -11.150 -26.345 1.00 6.90 100 ILE A N 1
ATOM 496 C CA . ILE A 1 67 ? -8.572 -9.792 -26.685 1.00 6.12 100 ILE A CA 1
ATOM 497 C C . ILE A 1 67 ? -8.297 -9.504 -28.164 1.00 6.60 100 ILE A C 1
ATOM 498 O O . ILE A 1 67 ? -9.221 -9.206 -28.918 1.00 7.37 100 ILE A O 1
ATOM 503 N N . PRO A 1 68 ? -7.037 -9.613 -28.613 1.00 6.73 101 PRO A N 1
ATOM 504 C CA . PRO A 1 68 ? -6.834 -9.337 -30.038 1.00 6.93 101 PRO A CA 1
ATOM 505 C C . PRO A 1 68 ? -7.438 -10.400 -30.957 1.00 8.29 101 PRO A C 1
ATOM 506 O O . PRO A 1 68 ? -7.863 -10.093 -32.072 1.00 10.09 101 PRO A O 1
ATOM 510 N N . GLN A 1 69 ? -7.489 -11.646 -30.497 1.00 6.75 102 GLN A N 1
ATOM 511 C CA . GLN A 1 69 ? -8.029 -12.711 -31.336 1.00 7.80 102 GLN A CA 1
ATOM 512 C C . GLN A 1 69 ? -9.551 -12.810 -31.400 1.00 8.49 102 GLN A C 1
ATOM 513 O O . GLN A 1 69 ? -10.088 -13.355 -32.364 1.00 10.23 102 GLN A O 1
ATOM 519 N N . MET A 1 70 ? -10.254 -12.274 -30.406 1.00 7.44 103 MET A N 1
ATOM 520 C CA . MET A 1 70 ? -11.717 -12.359 -30.407 1.00 7.62 103 MET A CA 1
ATOM 521 C C . MET A 1 70 ? -12.472 -11.042 -30.245 1.00 7.11 103 MET A C 1
ATOM 522 O O . MET A 1 70 ? -13.612 -10.924 -30.698 1.00 8.92 103 MET A O 1
ATOM 527 N N . MET A 1 71 ? -11.846 -10.054 -29.609 1.00 7.68 104 MET A N 1
ATOM 528 C CA . MET A 1 71 ? -12.515 -8.780 -29.355 1.00 8.36 104 MET A CA 1
ATOM 529 C C . MET A 1 71 ? -12.172 -7.606 -30.257 1.00 9.75 104 MET A C 1
ATOM 530 O O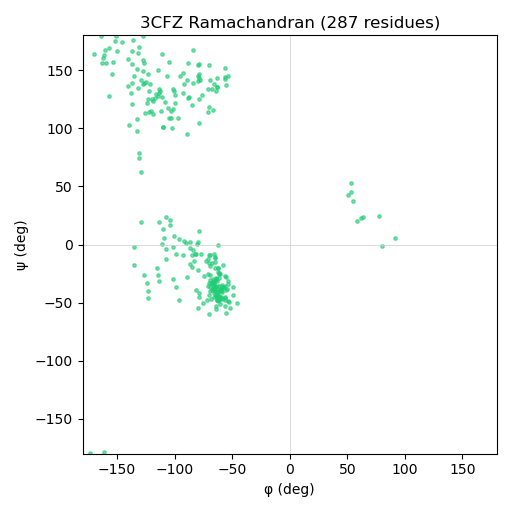 . MET A 1 71 ? -13.005 -6.726 -30.462 1.00 9.63 104 MET A O 1
ATOM 535 N N . MET A 1 72 ? -10.948 -7.574 -30.770 1.00 10.45 105 MET A N 1
ATOM 536 C CA . MET A 1 72 ? -10.514 -6.470 -31.616 1.00 12.24 105 MET A CA 1
ATOM 537 C C . MET A 1 72 ? -10.916 -6.629 -33.079 1.00 12.63 105 MET A C 1
ATOM 538 O O . MET A 1 72 ? -10.838 -7.720 -33.642 1.00 13.76 105 MET A O 1
ATOM 543 N N . PRO A 1 73 ? -11.347 -5.528 -33.718 1.00 13.01 106 PRO A N 1
ATOM 544 C CA . PRO A 1 73 ? -11.465 -4.191 -33.132 1.00 13.03 106 PRO A CA 1
ATOM 545 C C . PRO A 1 73 ? -12.887 -3.780 -32.736 1.00 12.28 106 PRO A C 1
ATOM 546 O O . PRO A 1 73 ? -13.090 -2.692 -32.200 1.00 12.62 106 PRO A O 1
ATOM 550 N N . LYS A 1 74 ? -13.869 -4.636 -32.989 1.00 11.12 107 LYS A N 1
ATOM 551 C CA . LYS A 1 74 ? -15.250 -4.279 -32.676 1.00 10.46 107 LYS A CA 1
ATOM 552 C C . LYS A 1 74 ? -15.552 -3.999 -31.205 1.00 10.48 107 LYS A C 1
ATOM 553 O O . LYS A 1 74 ? -16.197 -3.000 -30.883 1.00 9.67 107 LYS A O 1
ATOM 559 N N . TYR A 1 75 ? -15.080 -4.868 -30.316 1.00 8.47 108 TYR A N 1
ATOM 560 C CA . TYR A 1 75 ? -15.344 -4.704 -28.888 1.00 7.87 108 TYR A CA 1
ATOM 561 C C . TYR A 1 75 ? -14.179 -4.252 -28.011 1.00 8.22 108 TYR A C 1
ATOM 562 O O . TYR A 1 75 ? -14.357 -4.036 -26.809 1.00 8.45 108 TYR A O 1
ATOM 571 N N . ALA A 1 76 ? -12.997 -4.110 -28.601 1.00 8.19 109 ALA A N 1
ATOM 572 C CA . ALA A 1 76 ? -11.821 -3.655 -27.858 1.00 8.18 109 ALA A CA 1
ATOM 573 C C . ALA A 1 76 ? -10.843 -2.988 -28.818 1.00 8.14 109 ALA A C 1
ATOM 574 O O . ALA A 1 76 ? -10.743 -3.379 -29.980 1.00 7.51 109 ALA A O 1
ATOM 576 N N . ASP A 1 77 ? -10.134 -1.975 -28.328 1.00 7.18 110 ASP A N 1
ATOM 577 C CA . ASP A 1 77 ? -9.166 -1.240 -29.141 1.00 9.60 110 ASP A CA 1
ATOM 578 C C . ASP A 1 77 ? -7.744 -1.437 -28.643 1.00 9.79 110 ASP A C 1
ATOM 579 O O . ASP A 1 77 ? -6.784 -1.305 -29.402 1.00 11.60 110 ASP A O 1
ATOM 584 N N . TRP A 1 78 ? -7.618 -1.733 -27.356 1.00 8.29 111 TRP A N 1
ATOM 585 C CA . TRP A 1 78 ? -6.315 -1.911 -26.736 1.00 7.44 111 TRP A CA 1
ATOM 586 C C . TRP A 1 78 ? -6.408 -2.868 -25.560 1.00 7.42 111 TRP A C 1
ATOM 587 O O . TRP A 1 78 ? -7.492 -3.312 -25.187 1.00 7.69 111 TRP A O 1
ATOM 598 N N . TYR A 1 79 ? -5.256 -3.187 -24.984 1.00 8.71 112 TYR A N 1
ATOM 599 C CA . TYR A 1 79 ? -5.205 -4.043 -23.811 1.00 8.25 112 TYR A CA 1
ATOM 600 C C . TYR A 1 79 ? -3.864 -3.884 -23.124 1.00 7.34 112 TYR A C 1
ATOM 601 O O . TYR A 1 79 ? -2.899 -3.398 -23.718 1.00 9.39 112 TYR A O 1
ATOM 610 N N . VAL A 1 80 ? -3.821 -4.273 -21.857 1.00 6.78 113 VAL A N 1
ATOM 611 C CA . VAL A 1 80 ? -2.592 -4.205 -21.084 1.00 7.30 113 VAL A CA 1
ATOM 612 C C . VAL A 1 80 ? -2.334 -5.583 -20.491 1.00 8.13 113 VAL A C 1
ATOM 613 O O . VAL A 1 80 ? -3.267 -6.258 -20.057 1.00 9.05 113 VAL A O 1
ATOM 617 N N . MET A 1 81 ? -1.075 -6.009 -20.509 1.00 7.58 114 MET A N 1
ATOM 618 C CA . MET A 1 81 ? -0.688 -7.299 -19.943 1.00 8.07 114 MET A CA 1
ATOM 619 C C . MET A 1 81 ? -0.282 -6.973 -18.513 1.00 9.21 114 MET A C 1
ATOM 620 O O . MET A 1 81 ? 0.520 -6.064 -18.295 1.00 11.59 114 MET A O 1
ATOM 625 N N . PHE A 1 82 ? -0.813 -7.709 -17.538 1.00 6.89 115 PHE A N 1
ATOM 626 C CA . PHE A 1 82 ? -0.531 -7.373 -16.146 1.00 7.20 115 PHE A CA 1
ATOM 627 C C . PHE A 1 82 ? -0.167 -8.474 -15.157 1.00 8.26 115 PHE A C 1
ATOM 628 O O . PHE A 1 82 ? 0.109 -8.181 -13.993 1.00 10.60 115 PHE A O 1
ATOM 636 N N . ALA A 1 83 ? -0.167 -9.729 -15.587 1.00 7.64 116 ALA A N 1
ATOM 637 C CA . ALA A 1 83 ? 0.179 -10.807 -14.668 1.00 7.59 116 ALA A CA 1
ATOM 638 C C . ALA A 1 83 ? 0.566 -12.082 -15.398 1.00 8.05 116 ALA A C 1
ATOM 639 O O . ALA A 1 83 ? 0.287 -12.241 -16.587 1.00 7.58 116 ALA A O 1
ATOM 641 N N . ARG A 1 84 ? 1.218 -12.978 -14.665 1.00 8.09 117 ARG A N 1
ATOM 642 C CA . ARG A 1 84 ? 1.643 -14.268 -15.195 1.00 7.56 117 ARG A CA 1
ATOM 643 C C . ARG A 1 84 ? 1.147 -15.388 -14.276 1.00 6.56 117 ARG A C 1
ATOM 644 O O . ARG A 1 84 ? 0.502 -15.141 -13.255 1.00 8.24 117 ARG A O 1
ATOM 652 N N . ASN A 1 85 ? 1.453 -16.622 -14.652 1.00 5.82 118 ASN A N 1
ATOM 653 C CA . ASN A 1 85 ? 1.071 -17.786 -13.862 1.00 5.48 118 ASN A CA 1
ATOM 654 C C . ASN A 1 85 ? 1.717 -19.006 -14.505 1.00 6.12 118 ASN A C 1
ATOM 655 O O . ASN A 1 85 ? 2.438 -18.889 -15.496 1.00 5.06 118 ASN A O 1
ATOM 660 N N . GLU A 1 86 ? 1.467 -20.175 -13.929 1.00 7.03 119 GLU A N 1
ATOM 661 C CA . GLU A 1 86 ? 2.000 -21.416 -14.473 1.00 7.24 119 GLU A CA 1
ATOM 662 C C . GLU A 1 86 ? 1.047 -22.520 -14.049 1.00 7.23 119 GLU A C 1
ATOM 663 O O . GLU A 1 86 ? 0.306 -22.365 -13.079 1.00 7.31 119 GLU A O 1
ATOM 669 N N . ILE A 1 87 ? 1.047 -23.625 -14.785 1.00 5.84 120 ILE A N 1
ATOM 670 C CA . ILE A 1 87 ? 0.164 -24.737 -14.460 1.00 6.16 120 ILE A CA 1
ATOM 671 C C . ILE A 1 87 ? 0.865 -25.728 -13.536 1.00 6.13 120 ILE A C 1
ATOM 672 O O . ILE A 1 87 ? 2.048 -26.014 -13.714 1.00 6.62 120 ILE A O 1
ATOM 677 N N . VAL A 1 88 ? 0.134 -26.222 -12.539 1.00 5.78 121 VAL A N 1
ATOM 678 C CA . VAL A 1 88 ? 0.651 -27.220 -11.605 1.00 6.20 121 VAL A CA 1
ATOM 679 C C . VAL A 1 88 ? -0.378 -28.345 -11.510 1.00 6.21 121 VAL A C 1
ATOM 680 O O . VAL A 1 88 ? -1.488 -28.225 -12.032 1.00 6.47 121 VAL A O 1
ATOM 684 N N . LEU A 1 89 ? -0.002 -29.447 -10.868 1.00 6.70 122 LEU A N 1
ATOM 685 C CA . LEU A 1 89 ? -0.909 -30.579 -10.692 1.00 6.86 122 LEU A CA 1
ATOM 686 C C . LEU A 1 89 ? -1.256 -30.619 -9.205 1.00 7.62 122 LEU A C 1
ATOM 687 O O . LEU A 1 89 ? -0.466 -31.092 -8.393 1.00 9.70 122 LEU A O 1
ATOM 692 N N . ALA A 1 90 ? -2.437 -30.115 -8.853 1.00 6.61 123 ALA A N 1
ATOM 693 C CA . ALA A 1 90 ? -2.862 -30.058 -7.455 1.00 7.33 123 ALA A CA 1
ATOM 694 C C . ALA A 1 90 ? -3.578 -31.313 -6.965 1.00 7.38 123 ALA A C 1
ATOM 695 O O . ALA A 1 90 ? -4.153 -32.064 -7.753 1.00 8.65 123 ALA A O 1
ATOM 697 N N . TYR A 1 91 ? -3.542 -31.529 -5.654 1.00 8.50 124 TYR A N 1
ATOM 698 C CA . TYR A 1 91 ? -4.187 -32.686 -5.046 1.00 8.86 124 TYR A CA 1
ATOM 699 C C . TYR A 1 91 ? -4.326 -32.458 -3.543 1.00 9.84 124 TYR A C 1
ATOM 700 O O . TYR A 1 91 ? -3.920 -31.414 -3.026 1.00 10.34 124 TYR A O 1
ATOM 709 N N . THR A 1 92 ? -4.907 -33.429 -2.847 1.00 11.52 125 THR A N 1
ATOM 710 C CA . THR A 1 92 ? -5.071 -33.330 -1.398 1.00 11.74 125 THR A CA 1
ATOM 711 C C . THR A 1 92 ? -4.686 -34.670 -0.789 1.00 12.38 125 THR A C 1
ATOM 712 O O . THR A 1 92 ? -4.397 -35.624 -1.508 1.00 9.93 125 THR A O 1
ATOM 716 N N . ASP A 1 93 ? -4.686 -34.753 0.536 1.00 13.62 126 ASP A N 1
ATOM 717 C CA . ASP A 1 93 ? -4.327 -36.006 1.185 1.00 15.71 126 ASP A CA 1
ATOM 718 C C . ASP A 1 93 ? -5.314 -37.130 0.884 1.00 15.65 126 ASP A C 1
ATOM 719 O O . ASP A 1 93 ? -5.040 -38.295 1.178 1.00 16.56 126 ASP A O 1
ATOM 724 N N . LYS A 1 94 ? -6.454 -36.782 0.289 1.00 15.46 127 LYS A N 1
ATOM 725 C CA . LYS A 1 94 ? -7.473 -37.768 -0.062 1.00 15.32 127 LYS A CA 1
ATOM 726 C C . LYS A 1 94 ? -7.223 -38.389 -1.434 1.00 15.14 127 LYS A C 1
ATOM 727 O O . LYS A 1 94 ? -7.792 -39.429 -1.768 1.00 15.53 127 LYS A O 1
ATOM 733 N N . SER A 1 95 ? -6.380 -37.742 -2.230 1.00 12.60 128 SER A N 1
ATOM 734 C CA . SER A 1 95 ? -6.074 -38.218 -3.574 1.00 11.22 128 SER A CA 1
ATOM 735 C C . SER A 1 95 ? -5.330 -39.552 -3.586 1.00 11.56 128 SER A C 1
ATOM 736 O O . SER A 1 95 ? -4.424 -39.779 -2.784 1.00 9.84 128 SER A O 1
ATOM 739 N N . LYS A 1 96 ? -5.717 -40.432 -4.503 1.00 10.67 129 LYS A N 1
ATOM 740 C CA . LYS A 1 96 ? -5.074 -41.735 -4.620 1.00 12.43 129 LYS A CA 1
ATOM 741 C C . LYS A 1 96 ? -3.600 -41.611 -4.989 1.00 12.30 129 LYS A C 1
ATOM 742 O O . LYS A 1 96 ? -3.232 -40.829 -5.869 1.00 10.96 129 LYS A O 1
ATOM 748 N N . TYR A 1 97 ? -2.765 -42.387 -4.301 1.00 11.44 130 TYR A N 1
ATOM 749 C CA . TYR A 1 97 ? -1.324 -42.416 -4.537 1.00 11.21 130 TYR A CA 1
ATOM 750 C C . TYR A 1 97 ? -0.620 -41.083 -4.292 1.00 10.27 130 TYR A C 1
ATOM 751 O O . TYR A 1 97 ? 0.471 -40.850 -4.814 1.00 10.57 130 TYR A O 1
ATOM 760 N N . LYS A 1 98 ? -1.222 -40.220 -3.479 1.00 10.42 131 LYS A N 1
ATOM 761 C CA . LYS A 1 98 ? -0.626 -38.915 -3.208 1.00 10.78 131 LYS A CA 1
ATOM 762 C C . LYS A 1 98 ? 0.742 -38.975 -2.521 1.00 10.20 131 LYS A C 1
ATOM 763 O O . LYS A 1 98 ? 1.500 -38.007 -2.570 1.00 11.88 131 LYS A O 1
ATOM 769 N N . ASP A 1 99 ? 1.067 -40.093 -1.877 1.00 11.46 132 ASP A N 1
ATOM 770 C CA . ASP A 1 99 ? 2.375 -40.205 -1.235 1.00 11.93 132 ASP A CA 1
ATOM 771 C C . ASP A 1 99 ? 3.381 -40.919 -2.133 1.00 12.17 132 ASP A C 1
ATOM 772 O O . ASP A 1 99 ? 4.507 -41.185 -1.723 1.00 13.85 132 ASP A O 1
ATOM 777 N N . GLU A 1 100 ? 2.972 -41.227 -3.361 1.00 11.34 133 GLU A N 1
ATOM 778 C CA . GLU A 1 100 ? 3.853 -41.900 -4.308 1.00 12.01 133 GLU A CA 1
ATOM 779 C C . GLU A 1 100 ? 4.186 -40.988 -5.486 1.00 12.02 133 GLU A C 1
ATOM 780 O O . GLU A 1 100 ? 5.273 -41.061 -6.061 1.00 12.56 133 GLU A O 1
ATOM 786 N N . ILE A 1 101 ? 3.246 -40.117 -5.832 1.00 11.48 134 ILE A N 1
ATOM 787 C CA . ILE A 1 101 ? 3.431 -39.217 -6.962 1.00 11.06 134 ILE A CA 1
ATOM 788 C C . ILE A 1 101 ? 4.489 -38.141 -6.716 1.00 12.48 134 ILE A C 1
ATOM 789 O O . ILE A 1 101 ? 4.626 -37.620 -5.605 1.00 11.53 134 ILE A O 1
ATOM 794 N N . ASN A 1 102 ? 5.256 -37.833 -7.756 1.00 10.54 135 ASN A N 1
ATOM 795 C CA . ASN A 1 102 ? 6.283 -36.806 -7.663 1.00 11.90 135 ASN A CA 1
ATOM 796 C C . ASN A 1 102 ? 6.508 -36.141 -9.016 1.00 11.24 135 ASN A C 1
ATOM 797 O O . ASN A 1 102 ? 5.853 -36.484 -10.003 1.00 10.38 135 ASN A O 1
ATOM 802 N N . SER A 1 103 ? 7.420 -35.177 -9.059 1.00 11.97 136 SER A N 1
ATOM 803 C CA . SER A 1 103 ? 7.687 -34.439 -10.285 1.00 13.25 136 SER A CA 1
ATOM 804 C C . SER A 1 103 ? 8.265 -35.275 -11.419 1.00 12.42 136 SER A C 1
ATOM 805 O O . SER A 1 103 ? 8.328 -34.815 -12.557 1.00 13.45 136 SER A O 1
ATOM 808 N N . THR A 1 104 ? 8.677 -36.500 -11.113 1.00 11.67 137 THR A N 1
ATOM 809 C CA . THR A 1 104 ? 9.260 -37.375 -12.121 1.00 13.52 137 THR A CA 1
ATOM 810 C C . THR A 1 104 ? 8.277 -38.391 -12.695 1.00 12.21 137 THR A C 1
ATOM 811 O O . THR A 1 104 ? 8.320 -38.699 -13.889 1.00 13.45 137 THR A O 1
ATOM 815 N N . ASN A 1 105 ? 7.385 -38.901 -11.853 1.00 10.62 138 ASN A N 1
ATOM 816 C CA . ASN A 1 105 ? 6.439 -39.928 -12.281 1.00 9.08 138 ASN A CA 1
ATOM 817 C C . ASN A 1 105 ? 4.982 -39.504 -12.395 1.00 8.39 138 ASN A C 1
ATOM 818 O O . ASN A 1 105 ? 4.120 -40.345 -12.660 1.00 8.14 138 ASN A O 1
ATOM 823 N N . TRP A 1 106 ? 4.699 -38.218 -12.215 1.00 8.13 139 TRP A N 1
ATOM 824 C CA . TRP A 1 106 ? 3.317 -37.751 -12.231 1.00 8.47 139 TRP A CA 1
ATOM 825 C C . TRP A 1 106 ? 2.422 -38.260 -13.361 1.00 8.50 139 TRP A C 1
ATOM 826 O O . TRP A 1 106 ? 1.322 -38.753 -13.101 1.00 7.97 139 TRP A O 1
ATOM 837 N N . TYR A 1 107 ? 2.879 -38.153 -14.605 1.00 7.88 140 TYR A N 1
ATOM 838 C CA . TYR A 1 107 ? 2.061 -38.590 -15.733 1.00 8.54 140 TYR A CA 1
ATOM 839 C C . TYR A 1 107 ? 1.876 -40.106 -15.797 1.00 9.01 140 TYR A C 1
ATOM 840 O O . TYR A 1 107 ? 0.954 -40.597 -16.449 1.00 11.03 140 TYR A O 1
ATOM 849 N N . LYS A 1 108 ? 2.743 -40.849 -15.114 1.00 9.96 141 LYS A N 1
ATOM 850 C CA . LYS A 1 108 ? 2.619 -42.302 -15.090 1.00 10.53 141 LYS A CA 1
ATOM 851 C C . LYS A 1 108 ? 1.527 -42.670 -14.090 1.00 10.68 141 LYS A C 1
ATOM 852 O O . LYS A 1 108 ? 0.708 -43.556 -14.339 1.00 11.12 141 LYS A O 1
ATOM 858 N N . ILE A 1 109 ? 1.515 -41.980 -12.954 1.00 8.58 142 ILE A N 1
ATOM 859 C CA . ILE A 1 109 ? 0.503 -42.230 -11.938 1.00 9.25 142 ILE A CA 1
ATOM 860 C C . ILE A 1 109 ? -0.875 -41.876 -12.506 1.00 8.05 142 ILE A C 1
ATOM 861 O O . ILE A 1 109 ? -1.847 -42.609 -12.315 1.00 7.54 142 ILE A O 1
ATOM 866 N N . LEU A 1 110 ? -0.954 -40.759 -13.225 1.00 7.47 143 LEU A N 1
ATOM 867 C CA . LEU A 1 110 ? -2.229 -40.326 -13.798 1.00 8.32 143 LEU A CA 1
ATOM 868 C C . LEU A 1 110 ? -2.812 -41.311 -14.806 1.00 7.76 143 LEU A C 1
ATOM 869 O O . LEU A 1 110 ? -4.012 -41.287 -15.073 1.00 9.17 143 LEU A O 1
ATOM 874 N N . GLN A 1 111 ? -1.974 -42.180 -15.361 1.00 8.18 144 GLN A N 1
ATOM 875 C CA . GLN A 1 111 ? -2.451 -43.151 -16.338 1.00 9.29 144 GLN A CA 1
ATOM 876 C C . GLN A 1 111 ? -3.107 -44.374 -15.705 1.00 9.43 144 GLN A C 1
ATOM 877 O O . GLN A 1 111 ? -3.697 -45.200 -16.402 1.00 11.60 144 GLN A O 1
ATOM 883 N N . ARG A 1 112 ? -3.021 -44.490 -14.385 1.00 9.51 145 ARG A N 1
ATOM 884 C CA . ARG A 1 112 ? -3.651 -45.620 -13.717 1.00 10.77 145 ARG A CA 1
ATOM 885 C C . ARG A 1 112 ? -5.163 -45.474 -13.861 1.00 12.03 145 ARG A C 1
ATOM 886 O O . ARG A 1 112 ? -5.719 -44.396 -13.648 1.00 10.75 145 ARG A O 1
ATOM 894 N N . PRO A 1 113 ? -5.850 -46.565 -14.234 1.00 13.25 146 PRO A N 1
ATOM 895 C CA . PRO A 1 113 ? -7.304 -46.559 -14.420 1.00 13.89 146 PRO A CA 1
ATOM 896 C C . PRO A 1 113 ? -8.149 -46.045 -13.256 1.00 14.10 146 PRO A C 1
ATOM 897 O O . PRO A 1 113 ? -9.214 -45.466 -13.472 1.00 15.84 146 PRO A O 1
ATOM 901 N N . ASP A 1 114 ? -7.679 -46.241 -12.028 1.00 13.51 147 ASP A N 1
ATOM 902 C CA . ASP A 1 114 ? -8.439 -45.805 -10.861 1.00 13.76 147 ASP A CA 1
ATOM 903 C C . ASP A 1 114 ? -8.195 -44.357 -10.443 1.00 13.27 147 ASP A C 1
ATOM 904 O O . ASP A 1 114 ? -8.761 -43.886 -9.456 1.00 13.64 147 ASP A O 1
ATOM 909 N N . VAL A 1 115 ? -7.368 -43.651 -11.206 1.00 11.02 148 VAL A N 1
ATOM 910 C CA . VAL A 1 115 ? -7.059 -42.255 -10.914 1.00 10.77 148 VAL A CA 1
ATOM 911 C C . VAL A 1 115 ? -7.893 -41.352 -11.811 1.00 10.04 148 VAL A C 1
ATOM 912 O O . VAL A 1 115 ? -7.820 -41.444 -13.037 1.00 10.35 148 VAL A O 1
ATOM 916 N N . LYS A 1 116 ? -8.688 -40.483 -11.197 1.00 9.13 149 LYS A N 1
ATOM 917 C CA . LYS A 1 116 ? -9.537 -39.564 -11.951 1.00 9.46 149 LYS A CA 1
ATOM 918 C C . LYS A 1 116 ? -8.892 -38.179 -11.978 1.00 8.11 149 LYS A C 1
ATOM 919 O O . LYS A 1 116 ? -8.422 -37.684 -10.954 1.00 7.90 149 LYS A O 1
ATOM 925 N N . ILE A 1 117 ? -8.860 -37.554 -13.150 1.00 8.36 150 ILE A N 1
ATOM 926 C CA . ILE A 1 117 ? -8.246 -36.239 -13.267 1.00 9.37 150 ILE A CA 1
ATOM 927 C C . ILE A 1 117 ? -9.262 -35.167 -13.620 1.00 8.15 150 ILE A C 1
ATOM 928 O O . ILE A 1 117 ? -10.268 -35.438 -14.273 1.00 7.67 150 ILE A O 1
ATOM 933 N N . GLY A 1 118 ? -8.992 -33.946 -13.177 1.00 8.10 151 GLY A N 1
ATOM 934 C CA . GLY A 1 118 ? -9.898 -32.856 -13.466 1.00 7.61 151 GLY A CA 1
ATOM 935 C C . GLY A 1 118 ? -9.249 -31.687 -14.182 1.00 7.93 151 GLY A C 1
ATOM 936 O O . GLY A 1 118 ? -8.066 -31.394 -13.998 1.00 6.89 151 GLY A O 1
ATOM 937 N N . PHE A 1 119 ? -10.035 -31.043 -15.037 1.00 7.24 152 PHE A N 1
ATOM 938 C CA . PHE A 1 119 ? -9.601 -29.865 -15.772 1.00 7.84 152 PHE A CA 1
ATOM 939 C C . PHE A 1 119 ? -10.858 -29.192 -16.292 1.00 6.56 152 PHE A C 1
ATOM 940 O O . PHE A 1 119 ? -11.900 -29.834 -16.418 1.00 7.19 152 PHE A O 1
ATOM 948 N N . SER A 1 120 ? -10.775 -27.896 -16.565 1.00 6.96 153 SER A N 1
ATOM 949 C CA . SER A 1 120 ? -11.942 -27.163 -17.041 1.00 6.61 153 SER A CA 1
ATOM 950 C C . SER A 1 120 ? -12.151 -27.295 -18.543 1.00 7.15 153 SER A C 1
ATOM 951 O O . SER A 1 120 ? -11.274 -27.760 -19.272 1.00 7.20 153 SER A O 1
ATOM 954 N N . ASN A 1 121 ? -13.327 -26.875 -18.996 1.00 8.59 154 ASN A N 1
ATOM 955 C CA . ASN A 1 121 ? -13.696 -26.964 -20.403 1.00 8.13 154 ASN A CA 1
ATOM 956 C C . ASN A 1 121 ? -12.913 -25.995 -21.291 1.00 7.41 154 ASN A C 1
ATOM 957 O O . ASN A 1 121 ? -12.991 -24.781 -21.117 1.00 7.85 154 ASN A O 1
ATOM 962 N N . PRO A 1 122 ? -12.143 -26.527 -22.257 1.00 7.98 155 PRO A N 1
ATOM 963 C CA . PRO A 1 122 ? -11.345 -25.708 -23.176 1.00 8.66 155 PRO A CA 1
ATOM 964 C C . PRO A 1 122 ? -12.189 -24.681 -23.926 1.00 9.94 155 PRO A C 1
ATOM 965 O O . PRO A 1 122 ? -11.680 -23.639 -24.338 1.00 11.02 155 PRO A O 1
ATOM 969 N N . ASN A 1 123 ? -13.473 -24.983 -24.111 1.00 8.56 156 ASN A N 1
ATOM 970 C CA . ASN A 1 123 ? -14.374 -24.073 -24.810 1.00 9.01 156 ASN A CA 1
ATOM 971 C C . ASN A 1 123 ? -14.677 -22.803 -24.025 1.00 9.03 156 ASN A C 1
ATOM 972 O O . ASN A 1 123 ? -14.999 -21.771 -24.616 1.00 10.84 156 ASN A O 1
ATOM 977 N N . ASP A 1 124 ? -14.583 -22.871 -22.701 1.00 8.94 157 ASP A N 1
ATOM 978 C CA . ASP A 1 124 ? -14.900 -21.709 -21.879 1.00 8.13 157 ASP A CA 1
ATOM 979 C C . ASP A 1 124 ? -13.757 -21.115 -21.078 1.00 8.83 157 ASP A C 1
ATOM 980 O O . ASP A 1 124 ? -13.827 -19.957 -20.678 1.00 6.88 157 ASP A O 1
ATOM 985 N N . ASP A 1 125 ? -12.705 -21.891 -20.854 1.00 6.74 158 ASP A N 1
ATOM 986 C CA . ASP A 1 125 ? -11.652 -21.439 -19.958 1.00 7.17 158 ASP A CA 1
ATOM 987 C C . ASP A 1 125 ? -10.211 -21.694 -20.398 1.00 5.05 158 ASP A C 1
ATOM 988 O O . ASP A 1 125 ? -9.857 -22.808 -20.771 1.00 5.29 158 ASP A O 1
ATOM 993 N N . PRO A 1 126 ? -9.356 -20.656 -20.357 1.00 5.39 159 PRO A N 1
ATOM 994 C CA . PRO A 1 126 ? -7.963 -20.868 -20.765 1.00 5.69 159 PRO A CA 1
ATOM 995 C C . PRO A 1 126 ? -7.263 -21.939 -19.915 1.00 5.69 159 PRO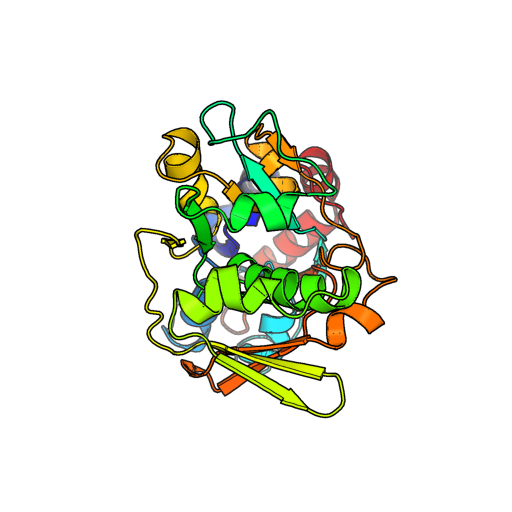 A C 1
ATOM 996 O O . PRO A 1 126 ? -6.428 -22.681 -20.416 1.00 5.97 159 PRO A O 1
ATOM 1000 N N . CYS A 1 127 ? -7.596 -22.027 -18.628 1.00 4.78 160 CYS A N 1
ATOM 1001 C CA . CYS A 1 127 ? -6.939 -23.038 -17.803 1.00 5.21 160 CYS A CA 1
ATOM 1002 C C . CYS A 1 127 ? -7.220 -24.400 -18.428 1.00 6.76 160 CYS A C 1
ATOM 1003 O O . CYS A 1 127 ? -6.359 -25.284 -18.446 1.00 6.60 160 CYS A O 1
ATOM 1006 N N . GLY A 1 128 ? -8.429 -24.542 -18.962 1.00 7.10 161 GLY A N 1
ATOM 1007 C CA . GLY A 1 128 ? -8.837 -25.780 -19.601 1.00 5.96 161 GLY A CA 1
ATOM 1008 C C . GLY A 1 128 ? -8.102 -26.072 -20.893 1.00 6.84 161 GLY A C 1
ATOM 1009 O O . GLY A 1 128 ? -7.646 -27.201 -21.100 1.00 6.53 161 GLY A O 1
ATOM 1010 N N . TYR A 1 129 ? -7.977 -25.089 -21.783 1.00 5.51 162 TYR A N 1
ATOM 1011 C CA . TYR A 1 129 ? -7.265 -25.385 -23.015 1.00 4.82 162 TYR A CA 1
ATOM 1012 C C . TYR A 1 129 ? -5.764 -25.470 -22.781 1.00 5.75 162 TYR A C 1
ATOM 1013 O O . TYR A 1 129 ? -5.064 -26.201 -23.477 1.00 6.00 162 TYR A O 1
ATOM 1022 N N . ARG A 1 130 ? -5.278 -24.760 -21.769 1.00 5.33 163 ARG A N 1
ATOM 1023 C CA . ARG A 1 130 ? -3.859 -24.806 -21.434 1.00 5.57 163 ARG A CA 1
ATOM 1024 C C . ARG A 1 130 ? -3.499 -26.190 -20.902 1.00 6.55 163 ARG A C 1
ATOM 1025 O O . ARG A 1 130 ? -2.391 -26.675 -21.119 1.00 6.03 163 ARG A O 1
ATOM 1033 N N . THR A 1 131 ? -4.434 -26.822 -20.199 1.00 6.84 164 THR A N 1
ATOM 1034 C CA . THR A 1 131 ? -4.181 -28.158 -19.666 1.00 6.39 164 THR A CA 1
ATOM 1035 C C . THR A 1 131 ? -3.896 -29.102 -20.828 1.00 6.12 164 THR A C 1
ATOM 1036 O O . THR A 1 131 ? -3.015 -29.957 -20.741 1.00 6.35 164 THR A O 1
ATOM 1040 N N . GLN A 1 132 ? -4.633 -28.934 -21.924 1.00 4.91 165 GLN A N 1
ATOM 1041 C CA . GLN A 1 132 ? -4.429 -29.781 -23.096 1.00 4.96 165 GLN A CA 1
ATOM 1042 C C . GLN A 1 132 ? -3.044 -29.498 -23.673 1.00 5.47 165 GLN A C 1
ATOM 1043 O O . GLN A 1 132 ? -2.321 -30.417 -24.067 1.00 5.70 165 GLN A O 1
ATOM 1049 N N . MET A 1 133 ? -2.675 -28.221 -23.708 1.00 5.70 166 MET A N 1
ATOM 1050 C CA . MET A 1 133 ? -1.374 -27.816 -24.230 1.00 5.29 166 MET A CA 1
ATOM 1051 C C . MET A 1 133 ? -0.263 -28.407 -23.369 1.00 6.28 166 MET A C 1
ATOM 1052 O O . MET A 1 133 ? 0.728 -28.919 -23.889 1.00 5.84 166 MET A O 1
ATOM 1057 N N . VAL A 1 134 ? -0.435 -28.328 -22.052 1.00 5.09 167 VAL A N 1
ATOM 1058 C CA . VAL A 1 134 ? 0.552 -28.857 -21.117 1.00 5.71 167 VAL A CA 1
ATOM 1059 C C . VAL A 1 134 ? 0.791 -30.347 -21.331 1.00 6.54 167 VAL A C 1
ATOM 1060 O O . VAL A 1 134 ? 1.936 -30.799 -21.375 1.00 6.79 167 VAL A O 1
ATOM 1064 N N . LEU A 1 135 ? -0.287 -31.112 -21.465 1.00 5.17 168 LEU A N 1
ATOM 1065 C CA . LEU A 1 135 ? -0.153 -32.548 -21.664 1.00 5.84 168 LEU A CA 1
ATOM 1066 C C . LEU A 1 135 ? 0.502 -32.889 -23.000 1.00 5.47 168 LEU A C 1
ATOM 1067 O O . LEU A 1 135 ? 1.302 -33.821 -23.078 1.00 7.12 168 LEU A O 1
ATOM 1072 N N . GLN A 1 136 ? 0.183 -32.135 -24.048 1.00 6.21 169 GLN A N 1
ATOM 1073 C CA . GLN A 1 136 ? 0.792 -32.398 -25.347 1.00 5.61 169 GLN A CA 1
ATOM 1074 C C . GLN A 1 136 ? 2.276 -32.028 -25.290 1.00 6.35 169 GLN A C 1
ATOM 1075 O O . GLN A 1 136 ? 3.127 -32.738 -25.834 1.00 6.05 169 GLN A O 1
ATOM 1081 N N . LEU A 1 137 ? 2.593 -30.921 -24.626 1.00 4.86 170 LEU A N 1
ATOM 1082 C CA . LEU A 1 137 ? 3.986 -30.502 -24.496 1.00 5.76 170 LEU A CA 1
ATOM 1083 C C . LEU A 1 137 ? 4.779 -31.528 -23.688 1.00 6.68 170 LEU A C 1
ATOM 1084 O O . LEU A 1 137 ? 5.985 -31.689 -23.887 1.00 7.28 170 LEU A O 1
ATOM 1089 N N . ALA A 1 138 ? 4.098 -32.224 -22.782 1.00 6.74 171 ALA A N 1
ATOM 1090 C CA . ALA A 1 138 ? 4.744 -33.244 -21.963 1.00 5.89 171 ALA A CA 1
ATOM 1091 C C . ALA A 1 138 ? 5.323 -34.366 -22.833 1.00 7.40 171 ALA A C 1
ATOM 1092 O O . ALA A 1 138 ? 6.379 -34.921 -22.520 1.00 7.08 171 ALA A O 1
ATOM 1094 N N . GLU A 1 139 ? 4.636 -34.702 -23.923 1.00 6.82 172 GLU A N 1
ATOM 1095 C CA . GLU A 1 139 ? 5.122 -35.761 -24.806 1.00 6.41 172 GLU A CA 1
ATOM 1096 C C . GLU A 1 139 ? 6.458 -35.389 -25.421 1.00 7.93 172 GLU A C 1
ATOM 1097 O O . GLU A 1 139 ? 7.318 -36.244 -25.620 1.00 7.46 172 GLU A O 1
ATOM 1103 N N . LEU A 1 140 ? 6.627 -34.107 -25.728 1.00 8.34 173 LEU A N 1
ATOM 1104 C CA . LEU A 1 140 ? 7.863 -33.633 -26.329 1.00 10.21 173 LEU A CA 1
ATOM 1105 C C . LEU A 1 140 ? 9.007 -33.627 -25.323 1.00 10.05 173 LEU A C 1
ATOM 1106 O O . LEU A 1 140 ? 10.100 -34.116 -25.612 1.00 11.14 173 LEU A O 1
ATOM 1111 N N . TYR A 1 141 ? 8.747 -33.083 -24.138 1.00 9.37 174 TYR A N 1
ATOM 1112 C CA . TYR A 1 141 ? 9.757 -33.002 -23.088 1.00 8.39 174 TYR A CA 1
ATOM 1113 C C . TYR A 1 141 ? 10.231 -34.366 -22.597 1.00 9.09 174 TYR A C 1
ATOM 1114 O O . TYR A 1 141 ? 11.435 -34.605 -22.462 1.00 9.74 174 TYR A O 1
ATOM 1123 N N . TYR A 1 142 ? 9.285 -35.256 -22.314 1.00 7.27 175 TYR A N 1
ATOM 1124 C CA . TYR A 1 142 ? 9.625 -36.585 -21.824 1.00 7.86 175 TYR A CA 1
ATOM 1125 C C . TYR A 1 142 ? 9.900 -37.589 -22.936 1.00 8.26 175 TYR A C 1
ATOM 1126 O O . TYR A 1 142 ? 10.262 -38.733 -22.659 1.00 9.71 175 TYR A O 1
ATOM 1135 N N . LYS A 1 143 ? 9.740 -37.162 -24.187 1.00 8.08 176 LYS A N 1
ATOM 1136 C CA . LYS A 1 143 ? 9.961 -38.048 -25.328 1.00 8.79 176 LYS A CA 1
ATOM 1137 C C . LYS A 1 143 ? 9.129 -39.317 -25.142 1.00 8.68 176 LYS A C 1
ATOM 1138 O O . LYS A 1 143 ? 9.632 -40.441 -25.208 1.00 7.88 176 LYS A O 1
ATOM 1144 N N . ASP A 1 144 ? 7.838 -39.104 -24.910 1.00 7.99 177 ASP A N 1
ATOM 1145 C CA . ASP A 1 144 ? 6.871 -40.171 -24.685 1.00 7.53 177 ASP A CA 1
ATOM 1146 C C . ASP A 1 144 ? 5.612 -39.747 -25.442 1.00 8.16 177 ASP A C 1
ATOM 1147 O O . ASP A 1 144 ? 4.858 -38.889 -24.981 1.00 8.52 177 ASP A O 1
ATOM 1152 N N . PRO A 1 145 ? 5.370 -40.344 -26.617 1.00 7.00 178 PRO A N 1
ATOM 1153 C CA . PRO A 1 145 ? 4.198 -40.000 -27.426 1.00 7.22 178 PRO A CA 1
ATOM 1154 C C . PRO A 1 145 ? 2.876 -40.618 -26.982 1.00 7.74 178 PRO A C 1
ATOM 1155 O O . PRO A 1 145 ? 1.889 -40.545 -27.710 1.00 10.67 178 PRO A O 1
ATOM 1159 N N . THR A 1 146 ? 2.837 -41.204 -25.791 1.00 7.54 179 THR A N 1
ATOM 1160 C CA . THR A 1 146 ? 1.608 -41.844 -25.331 1.00 7.47 179 THR A CA 1
ATOM 1161 C C . THR A 1 146 ? 0.860 -41.101 -24.230 1.00 7.67 179 THR A C 1
ATOM 1162 O O . THR A 1 146 ? -0.290 -41.428 -23.940 1.00 8.65 179 THR A O 1
ATOM 1166 N N . ILE A 1 147 ? 1.504 -40.107 -23.627 1.00 7.78 180 ILE A N 1
ATOM 1167 C CA . ILE A 1 147 ? 0.909 -39.372 -22.517 1.00 7.04 180 ILE A CA 1
ATOM 1168 C C . ILE A 1 147 ? -0.455 -38.733 -22.760 1.00 6.99 180 ILE A C 1
ATOM 1169 O O . ILE A 1 147 ? -1.420 -39.035 -22.053 1.00 6.97 180 ILE A O 1
ATOM 1174 N N . TYR A 1 148 ? -0.542 -37.852 -23.749 1.00 6.97 181 TYR A N 1
ATOM 1175 C CA . TYR A 1 148 ? -1.804 -37.173 -24.020 1.00 8.03 181 TYR A CA 1
ATOM 1176 C C . TYR A 1 148 ? -2.845 -38.131 -24.572 1.00 9.33 181 TYR A C 1
ATOM 1177 O O . TYR A 1 148 ? -4.032 -38.033 -24.252 1.00 9.12 181 TYR A O 1
ATOM 1186 N N . ASP A 1 149 ? -2.392 -39.068 -25.396 1.00 9.34 182 ASP A N 1
AT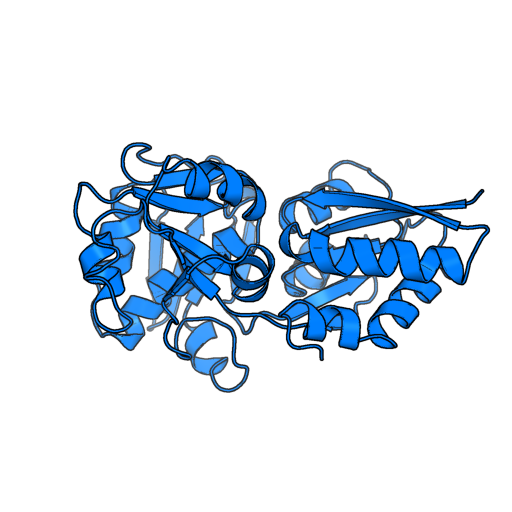OM 1187 C CA . ASP A 1 149 ? -3.281 -40.050 -25.993 1.00 10.17 182 ASP A CA 1
ATOM 1188 C C . ASP A 1 149 ? -3.913 -40.923 -24.909 1.00 10.83 182 ASP A C 1
ATOM 1189 O O . ASP A 1 149 ? -5.128 -41.123 -24.890 1.00 11.47 182 ASP A O 1
ATOM 1194 N N . ASN A 1 150 ? -3.097 -41.424 -23.989 1.00 9.10 183 ASN A N 1
ATOM 1195 C CA . ASN A 1 150 ? -3.616 -42.284 -22.932 1.00 9.41 183 ASN A CA 1
ATOM 1196 C C . ASN A 1 150 ? -4.462 -41.574 -21.881 1.00 10.01 183 ASN A C 1
ATOM 1197 O O . ASN A 1 150 ? -5.439 -42.137 -21.383 1.00 11.87 183 ASN A O 1
ATOM 1202 N N . LEU A 1 151 ? -4.107 -40.339 -21.550 1.00 7.87 184 LEU A N 1
ATOM 1203 C CA . LEU A 1 151 ? -4.843 -39.603 -20.531 1.00 8.34 184 LEU A CA 1
ATOM 1204 C C . LEU A 1 151 ? -6.126 -38.927 -20.997 1.00 9.71 184 LEU A C 1
ATOM 1205 O O . LEU A 1 151 ? -7.126 -38.925 -20.275 1.00 11.15 184 LEU A O 1
ATOM 1210 N N . VAL A 1 152 ? -6.107 -38.361 -22.199 1.00 8.41 185 VAL A N 1
ATOM 1211 C CA . VAL A 1 152 ? -7.271 -37.635 -22.699 1.00 9.56 185 VAL A CA 1
ATOM 1212 C C . VAL A 1 152 ? -7.881 -38.083 -24.026 1.00 9.57 185 VAL A C 1
ATOM 1213 O O . VAL A 1 152 ? -9.099 -38.212 -24.134 1.00 9.72 185 VAL A O 1
ATOM 1217 N N . LEU A 1 153 ? -7.055 -38.313 -25.040 1.00 7.89 186 LEU A N 1
ATOM 1218 C CA . LEU A 1 153 ? -7.600 -38.692 -26.339 1.00 8.74 186 LEU A CA 1
ATOM 1219 C C . LEU A 1 153 ? -8.414 -39.983 -26.308 1.00 9.37 186 LEU A C 1
ATOM 1220 O O . LEU A 1 153 ? -9.446 -40.085 -26.978 1.00 9.43 186 LEU A O 1
ATOM 1225 N N . LYS A 1 154 ? -7.967 -40.961 -25.525 1.00 8.43 187 LYS A N 1
ATOM 1226 C CA . LYS A 1 154 ? -8.685 -42.229 -25.423 1.00 9.22 187 LYS A CA 1
ATOM 1227 C C . LYS A 1 154 ? -9.868 -42.136 -24.462 1.00 10.39 187 LYS A C 1
ATOM 1228 O O . LYS A 1 154 ? -10.589 -43.117 -24.255 1.00 11.62 187 LYS A O 1
ATOM 1234 N N . HIS A 1 155 ? -10.075 -40.952 -23.887 1.00 8.81 188 HIS A N 1
ATOM 1235 C CA . HIS A 1 155 ? -11.161 -40.741 -22.938 1.00 9.51 188 HIS A CA 1
ATOM 1236 C C . HIS A 1 155 ? -12.018 -39.526 -23.281 1.00 9.59 188 HIS A C 1
ATOM 1237 O O . HIS A 1 155 ? -12.733 -39.006 -22.427 1.00 9.86 188 HIS A O 1
ATOM 1244 N N . SER A 1 156 ? -11.948 -39.076 -24.529 1.00 8.80 189 SER A N 1
ATOM 1245 C CA . SER A 1 156 ? -12.721 -37.916 -24.955 1.00 9.30 189 SER A CA 1
ATOM 1246 C C . SER A 1 156 ? -12.826 -37.875 -26.470 1.00 9.44 189 SER A C 1
ATOM 1247 O O . SER A 1 156 ? -12.312 -38.757 -27.166 1.00 9.70 189 SER A O 1
ATOM 1250 N N . ASN A 1 157 ? -13.492 -36.846 -26.983 1.00 8.50 190 ASN A N 1
ATOM 1251 C CA . ASN A 1 157 ? -13.622 -36.702 -28.421 1.00 9.30 190 ASN A CA 1
ATOM 1252 C C . ASN A 1 157 ? -12.685 -35.616 -28.948 1.00 9.25 190 ASN A C 1
ATOM 1253 O O . ASN A 1 157 ? -12.882 -35.065 -30.033 1.00 9.33 190 ASN A O 1
ATOM 1258 N N . ILE A 1 158 ? -11.653 -35.314 -28.165 1.00 8.99 191 ILE A N 1
ATOM 1259 C CA . ILE A 1 158 ? -10.653 -34.337 -28.573 1.00 8.16 191 ILE A CA 1
ATOM 1260 C C . ILE A 1 158 ? -9.729 -35.088 -29.529 1.00 9.19 191 ILE A C 1
ATOM 1261 O O . ILE A 1 158 ? -9.500 -36.284 -29.357 1.00 9.48 191 ILE A O 1
ATOM 1266 N N . LYS A 1 159 ? -9.227 -34.401 -30.550 1.00 8.47 192 LYS A N 1
ATOM 1267 C CA . LYS A 1 159 ? -8.321 -35.025 -31.509 1.00 9.53 192 LYS A CA 1
ATOM 1268 C C . LYS A 1 159 ? -7.110 -34.135 -31.721 1.00 9.61 192 LYS A C 1
ATOM 1269 O O . LYS A 1 159 ? -7.119 -32.962 -31.351 1.00 11.23 192 LYS A O 1
ATOM 1275 N N . VAL A 1 160 ? -6.063 -34.697 -32.314 1.00 9.56 193 VAL A N 1
ATOM 1276 C CA . VAL A 1 160 ? -4.847 -33.938 -32.568 1.00 9.06 193 VAL A CA 1
ATOM 1277 C C . VAL A 1 160 ? -4.311 -34.222 -33.963 1.00 10.39 193 VAL A C 1
ATOM 1278 O O . VAL A 1 160 ? -4.327 -35.364 -34.424 1.00 10.85 193 VAL A O 1
ATOM 1282 N N . GLU A 1 161 ? -3.851 -33.170 -34.631 1.00 10.59 194 GLU A N 1
ATOM 1283 C CA . GLU A 1 161 ? -3.267 -33.292 -35.959 1.00 12.32 194 GLU A CA 1
ATOM 1284 C C . GLU A 1 161 ? -1.800 -32.923 -35.802 1.00 12.97 194 GLU A C 1
ATOM 1285 O O . GLU A 1 161 ? -1.474 -31.895 -35.208 1.00 12.00 194 GLU A O 1
ATOM 1291 N N . GLU A 1 162 ? -0.915 -33.768 -36.317 1.00 13.29 195 GLU A N 1
ATOM 1292 C CA . GLU A 1 162 ? 0.513 -33.510 -36.220 1.00 14.73 195 GLU A CA 1
ATOM 1293 C C . GLU A 1 162 ? 1.061 -33.250 -37.609 1.00 17.49 195 GLU A C 1
ATOM 1294 O O . GLU A 1 162 ? 0.745 -33.977 -38.551 1.00 18.23 195 GLU A O 1
ATOM 1300 N N . ASN A 1 163 ? 1.876 -32.208 -37.731 1.00 19.05 196 ASN A N 1
ATOM 1301 C CA . ASN A 1 163 ? 2.470 -31.839 -39.010 1.00 22.65 196 ASN A CA 1
ATOM 1302 C C . ASN A 1 163 ? 3.744 -31.022 -38.818 1.00 24.32 196 ASN A C 1
ATOM 1303 O O . ASN A 1 163 ? 3.752 -30.023 -38.097 1.00 25.36 196 ASN A O 1
ATOM 1308 N N . ASN A 1 164 ? 4.820 -31.461 -39.461 1.00 26.38 197 ASN A N 1
ATOM 1309 C CA . ASN A 1 164 ? 6.101 -30.764 -39.400 1.00 26.23 197 ASN A CA 1
ATOM 1310 C C . ASN A 1 164 ? 6.643 -30.522 -37.989 1.00 26.00 197 ASN A C 1
ATOM 1311 O O . ASN A 1 164 ? 7.225 -29.471 -37.718 1.00 26.55 197 ASN A O 1
ATOM 1316 N N . GLY A 1 165 ? 6.454 -31.487 -37.095 1.00 24.14 198 GLY A N 1
ATOM 1317 C CA . GLY A 1 165 ? 6.955 -31.339 -35.739 1.00 22.41 198 GLY A CA 1
ATOM 1318 C C . GLY A 1 165 ? 6.094 -30.488 -34.822 1.00 20.53 198 GLY A C 1
ATOM 1319 O O . GLY A 1 165 ? 6.425 -30.308 -33.649 1.00 21.61 198 GLY A O 1
ATOM 1320 N N . THR A 1 166 ? 4.996 -29.956 -35.349 1.00 18.18 199 THR A N 1
ATOM 1321 C CA . THR A 1 166 ? 4.096 -29.137 -34.544 1.00 15.20 199 THR A CA 1
ATOM 1322 C C . THR A 1 166 ? 2.787 -29.888 -34.328 1.00 12.89 199 THR A C 1
ATOM 1323 O O . THR A 1 166 ? 2.496 -30.856 -35.032 1.00 11.15 199 THR A O 1
ATOM 1327 N N . TYR A 1 167 ? 2.004 -29.440 -33.354 1.00 9.50 200 TYR A N 1
ATOM 1328 C CA . TYR A 1 167 ? 0.747 -30.099 -33.027 1.00 9.33 200 TYR A CA 1
ATOM 1329 C C . TYR A 1 167 ? -0.428 -29.143 -32.956 1.00 8.59 200 TYR A C 1
ATOM 1330 O O . TYR A 1 167 ? -0.298 -28.022 -32.467 1.00 9.45 200 TYR A O 1
ATOM 1339 N N . LEU A 1 168 ? -1.578 -29.601 -33.442 1.00 8.33 201 LEU A N 1
ATOM 1340 C CA . LEU A 1 168 ? -2.798 -28.808 -33.386 1.00 7.10 201 LEU A CA 1
ATOM 1341 C C . LEU A 1 168 ? -3.871 -29.643 -32.695 1.00 7.53 201 LEU A C 1
ATOM 1342 O O . LEU A 1 168 ? -4.314 -30.669 -33.216 1.00 7.51 201 LEU A O 1
ATOM 1347 N N . ILE A 1 169 ? -4.274 -29.202 -31.508 1.00 5.87 202 ILE A N 1
ATOM 1348 C CA . ILE A 1 169 ? -5.294 -29.892 -30.732 1.00 5.68 202 ILE A CA 1
ATOM 1349 C C . ILE A 1 169 ? -6.662 -29.377 -31.169 1.00 6.45 202 ILE A C 1
ATOM 1350 O O . ILE A 1 169 ? -6.908 -28.171 -31.174 1.00 6.53 202 ILE A O 1
ATOM 1355 N N . LEU A 1 170 ? -7.545 -30.298 -31.539 1.00 6.72 203 LEU A N 1
ATOM 1356 C CA . LEU A 1 170 ? -8.881 -29.942 -32.010 1.00 7.09 203 LEU A CA 1
ATOM 1357 C C . LEU A 1 170 ? -9.948 -30.188 -30.949 1.00 7.47 203 LEU A C 1
ATOM 1358 O O . LEU A 1 170 ? -10.268 -31.334 -30.635 1.00 8.54 203 LEU A O 1
ATOM 1363 N N . VAL A 1 171 ? -10.496 -29.109 -30.395 1.00 7.94 204 VAL A N 1
ATOM 1364 C CA . VAL A 1 171 ? -11.532 -29.233 -29.375 1.00 9.01 204 VAL A CA 1
ATOM 1365 C C . VAL A 1 171 ? -12.913 -28.989 -29.980 1.00 9.39 204 VAL A C 1
ATOM 1366 O O . VAL A 1 171 ? -13.210 -27.894 -30.460 1.00 9.57 204 VAL A O 1
ATOM 1370 N N . PRO A 1 172 ? -13.775 -30.017 -29.963 1.00 10.28 205 PRO A N 1
ATOM 1371 C CA . PRO A 1 172 ? -15.128 -29.909 -30.515 1.00 11.55 205 PRO A CA 1
ATOM 1372 C C . PRO A 1 172 ? -16.044 -29.020 -29.680 1.00 10.80 205 PRO A C 1
ATOM 1373 O O . PRO A 1 172 ? -15.838 -28.854 -28.480 1.00 10.77 205 PRO A O 1
ATOM 1377 N N . LYS A 1 173 ? -17.058 -28.455 -30.329 1.00 12.64 206 LYS A N 1
ATOM 1378 C CA . LYS A 1 173 ? -18.017 -27.586 -29.661 1.00 15.68 206 LYS A CA 1
ATOM 1379 C C . LYS A 1 173 ? -18.612 -28.296 -28.452 1.00 16.32 206 LYS A C 1
ATOM 1380 O O . LYS A 1 173 ? -18.671 -27.740 -27.355 1.00 17.57 206 LYS A O 1
ATOM 1386 N N . GLU A 1 174 ? -19.055 -29.530 -28.664 1.00 17.06 207 GLU A N 1
ATOM 1387 C CA . GLU A 1 174 ? -19.628 -30.330 -27.594 1.00 17.53 207 GLU A CA 1
ATOM 1388 C C . GLU A 1 174 ? -18.593 -31.347 -27.129 1.00 16.72 207 GLU A C 1
ATOM 1389 O O . GLU A 1 174 ? -18.387 -32.380 -27.771 1.00 16.83 207 GLU A O 1
ATOM 1395 N N . LEU A 1 175 ? -17.936 -31.044 -26.016 1.00 15.77 208 LEU A N 1
ATOM 1396 C CA . LEU A 1 175 ? -16.921 -31.927 -25.458 1.00 14.58 208 LEU A CA 1
ATOM 1397 C C . LEU A 1 175 ? -17.573 -33.116 -24.764 1.00 14.04 208 LEU A C 1
ATOM 1398 O O . LEU A 1 175 ? -18.469 -32.952 -23.935 1.00 14.94 208 LEU A O 1
ATOM 1403 N N . ASP A 1 176 ? -17.125 -34.316 -25.111 1.00 12.93 209 ASP A N 1
ATOM 1404 C CA . ASP A 1 176 ? -17.655 -35.528 -24.502 1.00 12.74 209 ASP A CA 1
ATOM 1405 C C . ASP A 1 176 ? -16.475 -36.282 -23.909 1.00 12.76 209 ASP A C 1
ATOM 1406 O O . ASP A 1 176 ? -15.524 -36.606 -24.618 1.00 13.94 209 ASP A O 1
ATOM 1411 N N . VAL A 1 177 ? -16.526 -36.536 -22.606 1.00 12.54 210 VAL A N 1
ATOM 1412 C CA . VAL A 1 177 ? -15.451 -37.253 -21.937 1.00 11.68 210 VAL A CA 1
ATOM 1413 C C . VAL A 1 177 ? -15.978 -38.437 -21.146 1.00 11.36 210 VAL A C 1
ATOM 1414 O O . VAL A 1 177 ? -17.162 -38.500 -20.806 1.00 12.57 210 VAL A O 1
ATOM 1418 N N . ASP A 1 178 ? -15.082 -39.378 -20.874 1.00 10.18 211 ASP A N 1
ATOM 1419 C CA . ASP A 1 178 ? -15.389 -40.562 -20.085 1.00 11.34 211 ASP A CA 1
ATOM 1420 C C . ASP A 1 178 ? -15.354 -40.054 -18.646 1.00 11.17 211 ASP A C 1
ATOM 1421 O O . ASP A 1 178 ? -14.282 -39.799 -18.101 1.00 11.38 211 ASP A O 1
ATOM 1426 N N . THR A 1 179 ? -16.529 -39.883 -18.042 1.00 11.55 212 THR A N 1
ATOM 1427 C CA . THR A 1 179 ? -16.609 -39.355 -16.683 1.00 11.65 212 THR A CA 1
ATOM 1428 C C . THR A 1 179 ? -16.025 -40.245 -15.596 1.00 12.27 212 THR A C 1
ATOM 1429 O O . THR A 1 179 ? -15.920 -39.832 -14.443 1.00 13.43 212 THR A O 1
ATOM 1433 N N . ASN A 1 180 ? -15.647 -41.467 -15.950 1.00 12.28 213 ASN A N 1
ATOM 1434 C CA . ASN A 1 180 ? -15.045 -42.356 -14.967 1.00 14.02 213 ASN A CA 1
ATOM 1435 C C . ASN A 1 180 ? -13.553 -42.052 -14.903 1.00 12.82 213 ASN A C 1
ATOM 1436 O O . ASN A 1 180 ? -12.845 -42.540 -14.022 1.00 13.63 213 ASN A O 1
ATOM 1441 N N . LYS A 1 181 ? -13.089 -41.223 -15.833 1.00 11.60 214 LYS A N 1
ATOM 1442 C CA . LYS A 1 181 ? -11.679 -40.857 -15.903 1.00 9.97 214 LYS A CA 1
ATOM 1443 C C . LYS A 1 181 ? -11.435 -39.351 -15.838 1.00 9.77 214 LYS A C 1
ATOM 1444 O O . LYS A 1 181 ? -10.488 -38.901 -15.193 1.00 10.03 214 LYS A O 1
ATOM 1450 N N . LEU A 1 182 ? -12.284 -38.579 -16.509 1.00 9.76 215 LEU A N 1
ATOM 1451 C CA . LEU A 1 182 ? -12.127 -37.127 -16.554 1.00 9.00 215 LEU A CA 1
ATOM 1452 C C . LEU A 1 182 ? -13.285 -36.364 -15.921 1.00 9.42 215 LEU A C 1
ATOM 1453 O O . LEU A 1 182 ? -14.444 -36.554 -16.292 1.00 10.12 215 LEU A O 1
ATOM 1458 N N . PHE A 1 183 ? -12.952 -35.491 -14.976 1.00 9.01 216 PHE A N 1
ATOM 1459 C CA . PHE A 1 183 ? -13.930 -34.671 -14.266 1.00 8.76 216 PHE A CA 1
ATOM 1460 C C . PHE A 1 183 ? -13.808 -33.258 -14.833 1.00 8.30 216 PHE A C 1
ATOM 1461 O O . PHE A 1 183 ? -12.825 -32.565 -14.578 1.00 8.03 216 PHE A O 1
ATOM 1469 N N . VAL A 1 184 ? -14.809 -32.832 -15.596 1.00 6.80 217 VAL A N 1
ATOM 1470 C CA . VAL A 1 184 ? -14.766 -31.519 -16.231 1.00 7.65 217 VAL A CA 1
ATOM 1471 C C . VAL A 1 184 ? -15.905 -30.578 -15.857 1.00 8.14 217 VAL A C 1
ATOM 1472 O O . VAL A 1 184 ? -17.065 -30.988 -15.766 1.00 9.24 217 VAL A O 1
ATOM 1476 N N . ARG A 1 185 ? -15.559 -29.313 -15.641 1.00 8.56 218 ARG A N 1
ATOM 1477 C CA . ARG A 1 185 ? -16.540 -28.281 -15.322 1.00 9.08 218 ARG A CA 1
ATOM 1478 C C . ARG A 1 185 ? -16.164 -27.038 -16.134 1.00 8.91 218 ARG A C 1
ATOM 1479 O O . ARG A 1 185 ? -15.064 -26.969 -16.690 1.00 8.54 218 ARG A O 1
ATOM 1487 N N . SER A 1 186 ? -17.065 -26.063 -16.208 1.00 8.78 219 SER A N 1
ATOM 1488 C CA . SER A 1 186 ? -16.828 -24.859 -17.007 1.00 9.13 219 SER A CA 1
ATOM 1489 C C . SER A 1 186 ? -15.518 -24.108 -16.772 1.00 9.91 219 SER A C 1
ATOM 1490 O O . SER A 1 186 ? -14.775 -23.852 -17.720 1.00 10.71 219 SER A O 1
ATOM 1493 N N . LYS A 1 187 ? -15.236 -23.736 -15.527 1.00 9.59 220 LYS A N 1
ATOM 1494 C CA . LYS A 1 187 ? -14.000 -23.014 -15.240 1.00 8.79 220 LYS A CA 1
ATOM 1495 C C . LYS A 1 187 ? -13.212 -23.712 -14.138 1.00 8.75 220 LYS A C 1
ATOM 1496 O O . LYS A 1 187 ? -13.778 -24.444 -13.326 1.00 9.30 220 LYS A O 1
ATOM 1502 N N . GLU A 1 188 ? -11.904 -23.481 -14.115 1.00 8.85 221 GLU A N 1
ATOM 1503 C CA . GLU A 1 188 ? -11.039 -24.146 -13.146 1.00 8.18 221 GLU A CA 1
ATOM 1504 C C . GLU A 1 188 ? -11.428 -24.002 -11.682 1.00 9.21 221 GLU A C 1
ATOM 1505 O O . GLU A 1 188 ? -11.307 -24.960 -10.920 1.00 8.42 221 GLU A O 1
ATOM 1511 N N . THR A 1 189 ? -11.900 -22.831 -11.274 1.00 8.71 222 THR A N 1
ATOM 1512 C CA . THR A 1 189 ? -12.266 -22.667 -9.874 1.00 10.02 222 THR A CA 1
ATOM 1513 C C . THR A 1 189 ? -13.488 -23.504 -9.486 1.00 10.75 222 THR A C 1
ATOM 1514 O O . THR A 1 189 ? -13.736 -23.726 -8.299 1.00 11.36 222 THR A O 1
ATOM 1518 N N . ASP A 1 190 ? -14.237 -23.981 -10.481 1.00 10.31 223 ASP A N 1
ATOM 1519 C CA . ASP A 1 190 ? -15.410 -24.823 -10.219 1.00 9.65 223 ASP A CA 1
ATOM 1520 C C . ASP A 1 190 ? -14.966 -26.209 -9.761 1.00 10.11 223 ASP A C 1
ATOM 1521 O O . ASP A 1 190 ? -15.772 -26.990 -9.251 1.00 9.66 223 ASP A O 1
ATOM 1526 N N . LEU A 1 191 ? -13.688 -26.515 -9.959 1.00 9.08 224 LEU A N 1
ATOM 1527 C CA . LEU A 1 191 ? -13.156 -27.830 -9.615 1.00 9.60 224 LEU A CA 1
ATOM 1528 C C . LEU A 1 191 ? -12.554 -27.959 -8.222 1.00 9.55 224 LEU A C 1
ATOM 1529 O O . LEU A 1 191 ? -12.236 -29.066 -7.787 1.00 9.79 224 LEU A O 1
ATOM 1534 N N . LEU A 1 192 ? -12.400 -26.837 -7.525 1.00 9.68 225 LEU A N 1
ATOM 1535 C CA . LEU A 1 192 ? -11.815 -26.845 -6.187 1.00 10.07 225 LEU A CA 1
ATOM 1536 C C . LEU A 1 192 ? -12.654 -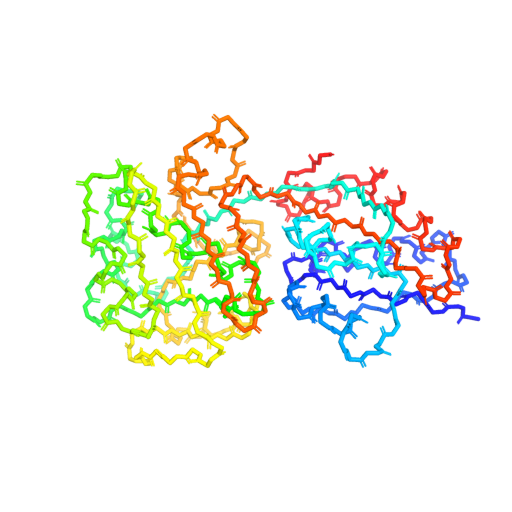27.613 -5.172 1.00 11.82 225 LEU A C 1
ATOM 1537 O O . LEU A 1 192 ? -12.145 -28.506 -4.489 1.00 12.03 225 LEU A O 1
ATOM 1542 N N . ALA A 1 193 ? -13.935 -27.277 -5.076 1.00 12.27 226 ALA A N 1
ATOM 1543 C CA . ALA A 1 193 ? -14.820 -27.950 -4.130 1.00 13.64 226 ALA A CA 1
ATOM 1544 C C . ALA A 1 193 ? -14.836 -29.466 -4.349 1.00 14.00 226 ALA A C 1
ATOM 1545 O O . ALA A 1 193 ? -14.705 -30.232 -3.396 1.00 15.11 226 ALA A O 1
ATOM 1547 N N . PRO A 1 194 ? -14.999 -29.919 -5.606 1.00 14.09 227 PRO A N 1
ATOM 1548 C CA . PRO A 1 194 ? -15.018 -31.360 -5.882 1.00 13.81 227 PRO A CA 1
ATOM 1549 C C . PRO A 1 194 ? -13.701 -32.045 -5.505 1.00 13.76 227 PRO A C 1
ATOM 1550 O O . PRO A 1 194 ? -13.702 -33.162 -4.989 1.00 13.67 227 PRO A O 1
ATOM 1554 N N . LEU A 1 195 ? -12.578 -31.383 -5.773 1.00 11.80 228 LEU A N 1
ATOM 1555 C CA . LEU A 1 195 ? -11.275 -31.952 -5.435 1.00 12.95 228 LEU A CA 1
ATOM 1556 C C . LEU A 1 195 ? -11.155 -32.147 -3.926 1.00 14.11 228 LEU A C 1
ATOM 1557 O O . LEU A 1 195 ? -10.722 -33.202 -3.458 1.00 15.28 228 LEU A O 1
ATOM 1562 N N . GLU A 1 196 ? -11.530 -31.121 -3.169 1.00 15.00 229 GLU A N 1
ATOM 1563 C CA . GLU A 1 196 ? -11.453 -31.186 -1.714 1.00 16.51 229 GLU A CA 1
ATOM 1564 C C . GLU A 1 196 ? -12.380 -32.259 -1.151 1.00 17.58 229 GLU A C 1
ATOM 1565 O O . GLU A 1 196 ? -12.097 -32.845 -0.105 1.00 19.34 229 GLU A O 1
ATOM 1571 N N . ALA A 1 197 ? -13.479 -32.517 -1.851 1.00 17.57 230 ALA A N 1
ATOM 1572 C CA . ALA A 1 197 ? -14.443 -33.528 -1.428 1.00 18.68 230 ALA A CA 1
ATOM 1573 C C . ALA A 1 197 ? -14.015 -34.917 -1.896 1.00 19.42 230 ALA A C 1
ATOM 1574 O O . ALA A 1 197 ? -14.657 -35.916 -1.575 1.00 20.93 230 ALA A O 1
ATOM 1576 N N . GLY A 1 198 ? -12.930 -34.972 -2.662 1.00 18.34 231 GLY A N 1
ATOM 1577 C CA . GLY A 1 198 ? -12.441 -36.246 -3.155 1.00 17.31 231 GLY A CA 1
ATOM 1578 C C . GLY A 1 198 ? -13.213 -36.812 -4.333 1.00 17.08 231 GLY A C 1
ATOM 1579 O O . GLY A 1 198 ? -13.201 -38.025 -4.551 1.00 17.82 231 GLY A O 1
ATOM 1580 N N . ALA A 1 199 ? -13.882 -35.948 -5.094 1.00 15.66 232 ALA A N 1
ATOM 1581 C CA . ALA A 1 199 ? -14.645 -36.386 -6.262 1.00 14.24 232 ALA A CA 1
ATOM 1582 C C . ALA A 1 199 ? -13.680 -36.916 -7.320 1.00 13.39 232 ALA A C 1
ATOM 1583 O O . ALA A 1 199 ? -14.027 -37.790 -8.109 1.00 14.13 232 ALA A O 1
ATOM 1585 N N . PHE A 1 200 ? -12.475 -36.357 -7.352 1.00 12.34 233 PHE A N 1
ATOM 1586 C CA . PHE A 1 200 ? -11.449 -36.821 -8.278 1.00 10.72 233 PHE A CA 1
ATOM 1587 C C . PHE A 1 200 ? -10.099 -36.689 -7.582 1.00 10.50 233 PHE A C 1
ATOM 1588 O O . PHE A 1 200 ? -10.023 -36.160 -6.472 1.00 10.38 233 PHE A O 1
ATOM 1596 N N . ASP A 1 201 ? -9.036 -37.166 -8.216 1.00 9.06 234 ASP A N 1
ATOM 1597 C CA . ASP A 1 201 ? -7.722 -37.169 -7.576 1.00 10.04 234 ASP A CA 1
ATOM 1598 C C . ASP A 1 201 ? -6.733 -36.048 -7.843 1.00 8.39 234 ASP A C 1
ATOM 1599 O O . ASP A 1 201 ? -6.141 -35.501 -6.907 1.00 8.46 234 ASP A O 1
ATOM 1604 N N . TYR A 1 202 ? -6.534 -35.710 -9.109 1.00 6.71 235 TYR A N 1
ATOM 1605 C CA . TYR A 1 202 ? -5.586 -34.664 -9.451 1.00 6.09 235 TYR A CA 1
ATOM 1606 C C . TYR A 1 202 ? -6.212 -33.607 -10.329 1.00 6.99 235 TYR A C 1
ATOM 1607 O O . TYR A 1 202 ? -6.970 -33.914 -11.248 1.00 6.32 235 TYR A O 1
ATOM 1616 N N . LEU A 1 203 ? -5.879 -32.358 -10.025 1.00 6.04 236 LEU A N 1
ATOM 1617 C CA . LEU A 1 203 ? -6.416 -31.211 -10.736 1.00 6.37 236 LEU A CA 1
ATOM 1618 C C . LEU A 1 203 ? -5.363 -30.345 -11.423 1.00 6.56 236 LEU A C 1
ATOM 1619 O O . LEU A 1 203 ? -4.412 -29.891 -10.782 1.00 7.47 236 LEU A O 1
ATOM 1624 N N . PHE A 1 204 ? -5.527 -30.122 -12.725 1.00 6.12 237 PHE A N 1
ATOM 1625 C CA . PHE A 1 204 ? -4.606 -29.245 -13.443 1.00 5.16 237 PHE A CA 1
ATOM 1626 C C . PHE A 1 204 ? -5.150 -27.836 -13.222 1.00 7.06 237 PHE A C 1
ATOM 1627 O O . PHE A 1 204 ? -6.293 -27.543 -13.584 1.00 6.97 237 PHE A O 1
ATOM 1635 N N . ILE A 1 205 ? -4.341 -26.970 -12.620 1.00 6.80 238 ILE A N 1
ATOM 1636 C CA . ILE A 1 205 ? -4.788 -25.613 -12.334 1.00 6.44 238 ILE A CA 1
ATOM 1637 C C . ILE A 1 205 ? -3.605 -24.669 -12.102 1.00 7.18 238 ILE A C 1
ATOM 1638 O O . ILE A 1 205 ? -2.469 -25.111 -11.941 1.00 8.01 238 ILE A O 1
ATOM 1643 N N . TYR A 1 206 ? -3.873 -23.368 -12.096 1.00 6.68 239 TYR A N 1
ATOM 1644 C CA . TYR A 1 206 ? -2.817 -22.382 -11.888 1.00 6.04 239 TYR A CA 1
ATOM 1645 C C . TYR A 1 206 ? -2.174 -22.499 -10.512 1.00 6.22 239 TYR A C 1
ATOM 1646 O O . TYR A 1 206 ? -2.847 -22.774 -9.521 1.00 7.44 239 TYR A O 1
ATOM 1655 N N . LYS A 1 207 ? -0.864 -22.279 -10.463 1.00 6.58 240 LYS A N 1
ATOM 1656 C CA . LYS A 1 207 ? -0.123 -22.332 -9.215 1.00 7.14 240 LYS A CA 1
ATOM 1657 C C . LYS A 1 207 ? -0.693 -21.321 -8.220 1.00 7.26 240 LYS A C 1
ATOM 1658 O O . LYS A 1 207 ? -0.798 -21.605 -7.026 1.00 8.75 240 LYS A O 1
ATOM 1664 N N . SER A 1 208 ? -1.068 -20.143 -8.711 1.00 7.00 241 SER A N 1
ATOM 1665 C CA . SER A 1 208 ? -1.611 -19.112 -7.831 1.00 7.83 241 SER A CA 1
ATOM 1666 C C . SER A 1 208 ? -2.870 -19.582 -7.114 1.00 7.07 241 SER A C 1
ATOM 1667 O O . SER A 1 208 ? -3.010 -19.391 -5.904 1.00 8.16 241 SER A O 1
ATOM 1670 N N . VAL A 1 209 ? -3.782 -20.201 -7.857 1.00 7.47 242 VAL A N 1
ATOM 1671 C CA . VAL A 1 209 ? -5.030 -20.687 -7.277 1.00 7.58 242 VAL A CA 1
ATOM 1672 C C . VAL A 1 209 ? -4.772 -21.803 -6.268 1.00 8.99 242 VAL A C 1
ATOM 1673 O O . VAL A 1 209 ? -5.405 -21.853 -5.211 1.00 9.13 242 VAL A O 1
ATOM 1677 N N . ALA A 1 210 ? -3.834 -22.690 -6.589 1.00 8.42 243 ALA A N 1
ATOM 1678 C CA . ALA A 1 210 ? -3.497 -23.781 -5.687 1.00 10.09 243 ALA A CA 1
ATOM 1679 C C . ALA A 1 210 ? -2.976 -23.217 -4.364 1.00 11.58 243 ALA A C 1
ATOM 1680 O O . ALA A 1 210 ? -3.365 -23.674 -3.291 1.00 12.16 243 ALA A O 1
ATOM 1682 N N . ASN A 1 211 ? -2.103 -22.217 -4.436 1.00 10.39 244 ASN A N 1
ATOM 1683 C CA . ASN A 1 211 ? -1.565 -21.631 -3.215 1.00 11.54 244 ASN A CA 1
ATOM 1684 C C . ASN A 1 211 ? -2.612 -20.835 -2.444 1.00 12.26 244 ASN A C 1
ATOM 1685 O O . ASN A 1 211 ? -2.598 -20.806 -1.213 1.00 11.24 244 ASN A O 1
ATOM 1690 N N . GLN A 1 212 ? -3.532 -20.205 -3.166 1.00 10.16 245 GLN A N 1
ATOM 1691 C CA . GLN A 1 212 ? -4.589 -19.426 -2.527 1.00 9.85 245 GLN A CA 1
ATOM 1692 C C . GLN A 1 212 ? -5.525 -20.312 -1.711 1.00 12.15 245 GLN A C 1
ATOM 1693 O O . GLN A 1 212 ? -6.053 -19.886 -0.684 1.00 13.26 245 GLN A O 1
ATOM 1699 N N . HIS A 1 213 ? -5.723 -21.543 -2.170 1.00 11.21 246 HIS A N 1
ATOM 1700 C CA . HIS A 1 213 ? -6.609 -22.479 -1.491 1.00 12.29 246 HIS A CA 1
ATOM 1701 C C . HIS A 1 213 ? -5.851 -23.541 -0.701 1.00 12.95 246 HIS A C 1
ATOM 1702 O O . HIS A 1 213 ? -6.407 -24.576 -0.327 1.00 13.02 246 HIS A O 1
ATOM 1709 N N . HIS A 1 214 ? -4.572 -23.263 -0.460 1.00 13.35 247 HIS A N 1
ATOM 1710 C CA . HIS A 1 214 ? -3.697 -24.137 0.317 1.00 15.14 247 HIS A CA 1
ATOM 1711 C C . HIS A 1 214 ? -3.690 -25.598 -0.120 1.00 15.03 247 HIS A C 1
ATOM 1712 O O . HIS A 1 214 ? -3.706 -26.509 0.712 1.00 15.48 247 HIS A O 1
ATOM 1719 N N . LEU A 1 215 ? -3.653 -25.818 -1.427 1.00 12.71 248 LEU A N 1
ATOM 1720 C CA . LEU A 1 215 ? -3.633 -27.170 -1.968 1.00 12.16 248 LEU A CA 1
ATOM 1721 C C . LEU A 1 215 ? -2.202 -27.635 -2.187 1.00 12.28 248 LEU A C 1
ATOM 1722 O O . LEU A 1 215 ? -1.317 -26.835 -2.494 1.00 13.91 248 LEU A O 1
ATOM 1727 N N . LYS A 1 216 ? -1.971 -28.933 -2.029 1.00 12.78 249 LYS A N 1
ATOM 1728 C CA . LYS A 1 216 ? -0.648 -29.479 -2.281 1.00 12.55 249 LYS A CA 1
ATOM 1729 C C . LYS A 1 216 ? -0.569 -29.618 -3.796 1.00 10.95 249 LYS A C 1
ATOM 1730 O O . LYS A 1 216 ? -1.598 -29.743 -4.462 1.00 10.70 249 LYS A O 1
ATOM 1736 N N . TYR A 1 217 ? 0.636 -29.584 -4.349 1.00 10.27 250 TYR A N 1
ATOM 1737 C CA . TYR A 1 217 ? 0.771 -29.723 -5.791 1.00 9.61 250 TYR A CA 1
ATOM 1738 C C . TYR A 1 217 ? 2.152 -30.151 -6.238 1.00 10.43 250 TYR A C 1
ATOM 1739 O O . TYR A 1 217 ? 3.146 -29.963 -5.534 1.00 10.61 250 TYR A O 1
ATOM 1748 N N . ILE A 1 218 ? 2.189 -30.750 -7.421 1.00 9.71 251 ILE A N 1
ATOM 1749 C CA . ILE A 1 218 ? 3.424 -31.202 -8.026 1.00 10.69 251 ILE A CA 1
ATOM 1750 C C . ILE A 1 218 ? 3.802 -30.144 -9.051 1.00 11.18 251 ILE A C 1
ATOM 1751 O O . ILE A 1 218 ? 2.961 -29.710 -9.844 1.00 10.71 251 ILE A O 1
ATOM 1756 N N . GLU A 1 219 ? 5.056 -29.714 -9.020 1.00 10.62 252 GLU A N 1
ATOM 1757 C CA . GLU A 1 219 ? 5.531 -28.722 -9.971 1.00 12.68 252 GLU A CA 1
ATOM 1758 C C . GLU A 1 219 ? 5.833 -29.431 -11.283 1.00 11.77 252 GLU A C 1
ATOM 1759 O O . GLU A 1 219 ? 6.354 -30.548 -11.291 1.00 12.09 252 GLU A O 1
ATOM 1765 N N . LEU A 1 220 ? 5.493 -28.782 -12.389 1.00 9.94 253 LEU A N 1
ATOM 1766 C CA . LEU A 1 220 ? 5.722 -29.349 -13.710 1.00 9.41 253 LEU A CA 1
ATOM 1767 C C . LEU A 1 220 ? 6.911 -28.661 -14.370 1.00 9.26 253 LEU A C 1
ATOM 1768 O O . LEU A 1 220 ? 7.263 -27.535 -14.015 1.00 9.89 253 LEU A O 1
ATOM 1773 N N . PRO A 1 221 ? 7.551 -29.331 -15.341 1.00 9.45 254 PRO A N 1
ATOM 1774 C CA . PRO A 1 221 ? 8.710 -28.767 -16.041 1.00 8.60 254 PRO A CA 1
ATOM 1775 C C . PRO A 1 221 ? 8.440 -27.414 -16.691 1.00 8.69 254 PRO A C 1
ATOM 1776 O O . PRO A 1 221 ? 7.356 -27.175 -17.216 1.00 8.51 254 PRO A O 1
ATOM 1780 N N . LYS A 1 222 ? 9.430 -26.531 -16.652 1.00 8.11 255 LYS A N 1
ATOM 1781 C CA . LYS A 1 222 ? 9.286 -25.225 -17.274 1.00 9.00 255 LYS A CA 1
ATOM 1782 C C . LYS A 1 222 ? 9.045 -25.417 -18.768 1.00 9.18 255 LYS A C 1
ATOM 1783 O O . LYS A 1 222 ? 8.450 -24.565 -19.427 1.00 9.28 255 LYS A O 1
ATOM 1789 N N . GLU A 1 223 ? 9.508 -26.545 -19.299 1.00 8.22 256 GLU A N 1
ATOM 1790 C CA . GLU A 1 223 ? 9.340 -26.832 -20.717 1.00 7.92 256 GLU A CA 1
ATOM 1791 C C . GLU A 1 223 ? 7.891 -27.137 -21.095 1.00 7.00 256 GLU A C 1
ATOM 1792 O O . GLU A 1 223 ? 7.561 -27.216 -22.281 1.00 7.47 256 GLU A O 1
ATOM 1798 N N . ILE A 1 224 ? 7.024 -27.294 -20.097 1.00 7.09 257 ILE A N 1
ATOM 1799 C CA . ILE A 1 224 ? 5.625 -27.601 -20.379 1.00 8.00 257 ILE A CA 1
ATOM 1800 C C . ILE A 1 224 ? 4.587 -26.813 -19.581 1.00 7.23 257 ILE A C 1
ATOM 1801 O O . ILE A 1 224 ? 3.424 -26.763 -19.983 1.00 6.78 257 ILE A O 1
ATOM 1806 N N . ASN A 1 225 ? 4.989 -26.198 -18.467 1.00 7.14 258 ASN A N 1
ATOM 1807 C CA . ASN A 1 225 ? 4.021 -25.504 -17.610 1.00 6.67 258 ASN A CA 1
ATOM 1808 C C . ASN A 1 225 ? 3.539 -24.108 -17.998 1.00 7.07 258 ASN A C 1
ATOM 1809 O O . ASN A 1 225 ? 2.754 -23.503 -17.263 1.00 6.76 258 ASN A O 1
ATOM 1814 N N . LEU A 1 226 ? 4.007 -23.609 -19.139 1.00 6.79 259 LEU A N 1
ATOM 1815 C CA . LEU A 1 226 ? 3.598 -22.305 -19.668 1.00 7.20 259 LEU A CA 1
ATOM 1816 C C . LEU A 1 226 ? 3.859 -21.103 -18.771 1.00 8.16 259 LEU A C 1
ATOM 1817 O O . LEU A 1 226 ? 3.258 -20.045 -18.962 1.00 8.46 259 LEU A O 1
ATOM 1822 N N . GLY A 1 227 ? 4.760 -21.235 -17.809 1.00 9.02 260 GLY A N 1
ATOM 1823 C CA . GLY A 1 227 ? 5.003 -20.104 -16.933 1.00 9.67 260 GLY A CA 1
ATOM 1824 C C . GLY A 1 227 ? 6.209 -19.244 -17.254 1.00 10.43 260 GLY A C 1
ATOM 1825 O O . GLY A 1 227 ? 6.367 -18.170 -16.674 1.00 11.59 260 GLY A O 1
ATOM 1826 N N . TYR A 1 228 ? 7.041 -19.676 -18.197 1.00 10.74 261 TYR A N 1
ATOM 1827 C CA . TYR A 1 228 ? 8.268 -18.939 -18.493 1.00 10.73 261 TYR A CA 1
ATOM 1828 C C . TYR A 1 228 ? 8.480 -18.472 -19.928 1.00 9.95 261 TYR A C 1
ATOM 1829 O O . TYR A 1 228 ? 8.468 -19.272 -20.864 1.00 10.27 261 TYR A O 1
ATOM 1838 N N . TYR A 1 229 ? 8.708 -17.168 -20.087 1.00 8.54 262 TYR A N 1
ATOM 1839 C CA . TYR A 1 229 ? 8.902 -16.579 -21.408 1.00 8.56 262 TYR A CA 1
ATOM 1840 C C . TYR A 1 229 ? 10.122 -17.119 -22.150 1.00 8.76 262 TYR A C 1
ATOM 1841 O O . TYR A 1 229 ? 10.175 -17.076 -23.378 1.00 8.69 262 TYR A O 1
ATOM 1850 N N . GLU A 1 230 ? 11.098 -17.636 -21.412 1.00 10.00 263 GLU A N 1
ATOM 1851 C CA . GLU A 1 230 ? 12.299 -18.174 -22.044 1.00 10.69 263 GLU A CA 1
ATOM 1852 C C . GLU A 1 230 ? 12.015 -19.482 -22.774 1.00 11.19 263 GLU A C 1
ATOM 1853 O O . GLU A 1 230 ? 12.841 -19.957 -23.549 1.00 12.92 263 GLU A O 1
ATOM 1859 N N . TYR A 1 231 ? 10.843 -20.061 -22.530 1.00 9.52 264 TYR A N 1
ATOM 1860 C CA . TYR A 1 231 ? 10.481 -21.312 -23.183 1.00 9.12 264 TYR A CA 1
ATOM 1861 C C . TYR A 1 231 ? 9.366 -21.141 -24.206 1.00 9.22 264 TYR A C 1
ATOM 1862 O O . TYR A 1 231 ? 8.795 -22.124 -24.675 1.00 9.89 264 TYR A O 1
ATOM 1871 N N . ALA A 1 232 ? 9.075 -19.895 -24.568 1.00 8.32 265 ALA A N 1
ATOM 1872 C CA . ALA A 1 232 ? 8.014 -19.610 -25.532 1.00 8.19 265 ALA A CA 1
ATOM 1873 C C . ALA A 1 232 ? 8.224 -20.333 -26.862 1.00 7.75 265 ALA A C 1
ATOM 1874 O O . ALA A 1 232 ? 7.261 -20.762 -27.499 1.00 7.88 265 ALA A O 1
ATOM 1876 N N . ASP A 1 233 ? 9.479 -20.473 -27.279 1.00 8.62 266 ASP A N 1
ATOM 1877 C CA . ASP A 1 233 ? 9.777 -21.145 -28.540 1.00 10.27 266 ASP A CA 1
ATOM 1878 C C . ASP A 1 233 ? 9.414 -22.626 -28.479 1.00 9.26 266 ASP A C 1
ATOM 1879 O O . ASP A 1 233 ? 9.067 -23.229 -29.492 1.00 11.35 266 ASP A O 1
ATOM 1884 N N . THR A 1 234 ? 9.498 -23.210 -27.289 1.00 9.39 267 THR A N 1
ATOM 1885 C CA . THR A 1 234 ? 9.140 -24.612 -27.109 1.00 9.29 267 THR A CA 1
ATOM 1886 C C . THR A 1 234 ? 7.617 -24.731 -27.038 1.00 9.12 267 THR A C 1
ATOM 1887 O O . THR A 1 234 ? 7.020 -25.595 -27.679 1.00 8.64 267 THR A O 1
ATOM 1891 N N . TYR A 1 235 ? 6.988 -23.850 -26.268 1.00 7.55 268 TYR A N 1
ATOM 1892 C CA . TYR A 1 235 ? 5.533 -23.880 -26.124 1.00 7.43 268 TYR A CA 1
ATOM 1893 C C . TYR A 1 235 ? 4.801 -23.778 -27.465 1.00 8.41 268 TYR A C 1
ATOM 1894 O O . TYR A 1 235 ? 3.857 -24.526 -27.714 1.00 7.17 268 TYR A O 1
ATOM 1903 N N . LYS A 1 236 ? 5.239 -22.859 -28.324 1.00 7.70 269 LYS A N 1
ATOM 1904 C CA . LYS A 1 236 ? 4.571 -22.640 -29.610 1.00 9.67 269 LYS A CA 1
ATOM 1905 C C . LYS A 1 236 ? 4.552 -23.811 -30.589 1.00 9.17 269 LYS A C 1
ATOM 1906 O O . LYS A 1 236 ? 4.000 -23.695 -31.687 1.00 10.44 269 LYS A O 1
ATOM 1912 N N . LYS A 1 237 ? 5.149 -24.935 -30.208 1.00 8.00 270 LYS A N 1
ATOM 1913 C CA . LYS A 1 237 ? 5.128 -26.108 -31.071 1.00 9.51 270 LYS A CA 1
ATOM 1914 C C . LYS A 1 237 ? 3.748 -26.748 -30.958 1.00 9.10 270 LYS A C 1
ATOM 1915 O O . LYS A 1 237 ? 3.410 -27.674 -31.699 1.00 9.02 270 LYS A O 1
ATOM 1921 N N . VAL A 1 238 ? 2.955 -26.241 -30.019 1.00 7.76 271 VAL A N 1
ATOM 1922 C CA . VAL A 1 238 ? 1.605 -26.739 -29.802 1.00 7.18 271 VAL A CA 1
ATOM 1923 C C . VAL A 1 238 ? 0.600 -25.599 -29.883 1.00 7.53 271 VAL A C 1
ATOM 1924 O O . VAL A 1 238 ? 0.856 -24.498 -29.397 1.00 7.75 271 VAL A O 1
ATOM 1928 N N . ALA A 1 239 ? -0.539 -25.872 -30.511 1.00 6.89 272 ALA A N 1
ATOM 1929 C CA . ALA A 1 239 ? -1.611 -24.892 -30.628 1.00 6.21 272 ALA A CA 1
ATOM 1930 C C . ALA A 1 239 ? -2.929 -25.633 -30.441 1.00 6.74 272 ALA A C 1
ATOM 1931 O O . ALA A 1 239 ? -2.993 -26.857 -30.589 1.00 6.57 272 ALA A O 1
ATOM 1933 N N . LEU A 1 240 ? -3.978 -24.893 -30.104 1.00 6.04 273 LEU A N 1
ATOM 1934 C CA . LEU A 1 240 ? -5.281 -25.502 -29.901 1.00 6.33 273 LEU A CA 1
ATOM 1935 C C . LEU A 1 240 ? -6.358 -24.735 -30.654 1.00 7.57 273 LEU A C 1
ATOM 1936 O O . LEU A 1 240 ? -6.406 -23.500 -30.627 1.00 7.15 273 LEU A O 1
ATOM 1941 N N . LYS A 1 241 ? -7.222 -25.478 -31.334 1.00 7.74 274 LYS A N 1
ATOM 1942 C CA . LYS A 1 241 ? -8.296 -24.867 -32.096 1.00 9.19 274 LYS A CA 1
ATOM 1943 C C . LYS A 1 241 ? -9.643 -25.106 -31.436 1.00 8.73 274 LYS A C 1
ATOM 1944 O O . LYS A 1 241 ? -10.029 -26.248 -31.174 1.00 7.88 274 LYS A O 1
ATOM 1950 N N . ILE A 1 242 ? -10.337 -24.015 -31.132 1.00 8.87 275 ILE A N 1
ATOM 1951 C CA . ILE A 1 242 ? -11.667 -24.094 -30.551 1.00 10.64 275 ILE A CA 1
ATOM 1952 C C . ILE A 1 242 ? -12.541 -24.126 -31.803 1.00 12.27 275 ILE A C 1
ATOM 1953 O O . ILE A 1 242 ? -12.857 -23.088 -32.385 1.00 11.01 275 ILE A O 1
ATOM 1958 N N . ILE A 1 243 ? -12.890 -25.333 -32.231 1.00 12.02 276 ILE A N 1
ATOM 1959 C CA . ILE A 1 243 ? -13.681 -25.530 -33.440 1.00 14.81 276 ILE A CA 1
ATOM 1960 C C . ILE A 1 243 ? -14.934 -24.664 -33.511 1.00 15.41 276 ILE A C 1
ATOM 1961 O O . ILE A 1 243 ? -15.239 -24.091 -34.559 1.00 16.62 276 ILE A O 1
ATOM 1966 N N . ALA A 1 244 ? -15.646 -24.563 -32.395 1.00 15.33 277 ALA A N 1
ATOM 1967 C CA . ALA A 1 244 ? -16.876 -23.783 -32.334 1.00 17.86 277 ALA A CA 1
ATOM 1968 C C . ALA A 1 244 ? -16.721 -22.343 -32.818 1.00 18.74 277 ALA A C 1
ATOM 1969 O O . ALA A 1 244 ? -17.649 -21.776 -33.396 1.00 19.65 277 ALA A O 1
ATOM 1971 N N . LYS A 1 245 ? -15.554 -21.752 -32.584 1.00 18.03 278 LYS A N 1
ATOM 1972 C CA . LYS A 1 245 ? -15.316 -20.369 -32.987 1.00 18.14 278 LYS A CA 1
ATOM 1973 C C . LYS A 1 245 ? -14.310 -20.231 -34.124 1.00 17.52 278 LYS A C 1
ATOM 1974 O O . LYS A 1 245 ? -14.017 -19.121 -34.567 1.00 16.83 278 LYS A O 1
ATOM 1980 N N . ASN A 1 246 ? -13.792 -21.360 -34.598 1.00 16.54 279 ASN A N 1
ATOM 1981 C CA . ASN A 1 246 ? -12.803 -21.366 -35.669 1.00 16.33 279 ASN A CA 1
ATOM 1982 C C . ASN A 1 246 ? -11.642 -20.442 -35.309 1.00 16.76 279 ASN A C 1
ATOM 1983 O O . ASN A 1 246 ? -11.178 -19.647 -36.127 1.00 16.46 279 ASN A O 1
ATOM 1988 N N . LYS A 1 247 ? -11.187 -20.552 -34.064 1.00 14.43 280 LYS A N 1
ATOM 1989 C CA . LYS A 1 247 ? -10.076 -19.750 -33.567 1.00 12.72 280 LYS A CA 1
ATOM 1990 C C . LYS A 1 247 ? -8.976 -20.682 -33.078 1.00 11.44 280 LYS A C 1
ATOM 1991 O O . LYS A 1 247 ? -9.244 -21.631 -32.341 1.00 12.06 280 LYS A O 1
ATOM 1997 N N . THR A 1 248 ? -7.745 -20.417 -33.496 1.00 9.56 281 THR A N 1
ATOM 1998 C CA . THR A 1 248 ? -6.606 -21.227 -33.076 1.00 10.37 281 THR A CA 1
ATOM 1999 C C . THR A 1 248 ? -5.727 -20.381 -32.160 1.00 9.04 281 THR A C 1
ATOM 2000 O O . THR A 1 248 ? -5.330 -19.275 -32.523 1.00 9.85 281 THR A O 1
ATOM 2004 N N . ILE A 1 249 ? -5.435 -20.907 -30.975 1.00 8.31 282 ILE A N 1
ATOM 2005 C CA . ILE A 1 249 ? -4.617 -20.208 -29.992 1.00 8.94 282 ILE A CA 1
ATOM 2006 C C . ILE A 1 249 ? -3.311 -20.967 -29.778 1.00 8.40 282 ILE A C 1
ATOM 2007 O O . ILE A 1 249 ? -3.326 -22.167 -29.511 1.00 8.16 282 ILE A O 1
ATOM 2012 N N . ASN A 1 250 ? -2.182 -20.277 -29.895 1.00 8.61 283 ASN A N 1
ATOM 2013 C CA . ASN A 1 250 ? -0.899 -20.935 -29.682 1.00 8.66 283 ASN A CA 1
ATOM 2014 C C . ASN A 1 250 ? -0.612 -21.099 -28.199 1.00 8.89 283 ASN A C 1
ATOM 2015 O O . ASN A 1 250 ? -1.008 -20.262 -27.385 1.00 8.03 283 ASN A O 1
ATOM 2020 N N . ALA A 1 251 ? 0.068 -22.184 -27.846 1.00 7.92 284 ALA A N 1
ATOM 2021 C CA . ALA A 1 251 ? 0.463 -22.377 -26.459 1.00 8.31 284 ALA A CA 1
ATOM 2022 C C . ALA A 1 251 ? 1.555 -21.325 -26.290 1.00 8.19 284 ALA A C 1
ATOM 2023 O O . ALA A 1 251 ? 2.426 -21.182 -27.154 1.00 8.22 284 ALA A O 1
ATOM 2025 N N . LYS A 1 252 ? 1.502 -20.577 -25.195 1.00 6.92 285 LYS A N 1
ATOM 2026 C CA . LYS A 1 252 ? 2.485 -19.527 -24.952 1.00 7.66 285 LYS A CA 1
ATOM 2027 C C . LYS A 1 252 ? 2.543 -19.241 -23.459 1.00 6.85 285 LYS A C 1
ATOM 2028 O O . LYS A 1 252 ? 1.700 -19.718 -22.698 1.00 6.99 285 LYS A O 1
ATOM 2034 N N . PRO A 1 253 ? 3.545 -18.460 -23.017 1.00 6.44 286 PRO A N 1
ATOM 2035 C CA . PRO A 1 253 ? 3.650 -18.146 -21.590 1.00 6.66 286 PRO A CA 1
ATOM 2036 C C . PRO A 1 253 ? 2.345 -17.518 -21.115 1.00 5.56 286 PRO A C 1
ATOM 2037 O O . PRO A 1 253 ? 1.766 -16.685 -21.804 1.00 5.62 286 PRO A O 1
ATOM 2041 N N . ILE A 1 254 ? 1.883 -17.933 -19.943 1.00 5.72 287 ILE A N 1
ATOM 2042 C CA . ILE A 1 254 ? 0.642 -17.413 -19.387 1.00 5.47 287 ILE A CA 1
ATOM 2043 C C . ILE A 1 254 ? 0.776 -15.942 -19.030 1.00 6.38 287 ILE A C 1
ATOM 2044 O O . ILE A 1 254 ? 1.562 -15.570 -18.157 1.00 6.30 287 ILE A O 1
ATOM 2049 N N . VAL A 1 255 ? 0.005 -15.112 -19.721 1.00 5.91 288 VAL A N 1
ATOM 2050 C CA . VAL A 1 255 ? 0.009 -13.676 -19.490 1.00 5.41 288 VAL A CA 1
ATOM 2051 C C . VAL A 1 255 ? -1.431 -13.179 -19.501 1.00 6.95 288 VAL A C 1
ATOM 2052 O O . VAL A 1 255 ? -2.149 -13.346 -20.489 1.00 6.42 288 VAL A O 1
ATOM 2056 N N . TYR A 1 256 ? -1.847 -12.586 -18.387 1.00 4.99 289 TYR A N 1
ATOM 2057 C CA . TYR A 1 256 ? -3.199 -12.060 -18.241 1.00 5.49 289 TYR A CA 1
ATOM 2058 C C . TYR A 1 256 ? -3.324 -10.711 -18.938 1.00 6.59 289 TYR A C 1
ATOM 2059 O O . TYR A 1 256 ? -2.391 -9.905 -18.926 1.00 6.73 289 TYR A O 1
ATOM 2068 N N . GLY A 1 257 ? -4.481 -10.472 -19.546 1.00 5.75 290 GLY A N 1
ATOM 2069 C CA . GLY A 1 257 ? -4.713 -9.217 -20.238 1.00 7.31 290 GLY A CA 1
ATOM 2070 C C . GLY A 1 257 ? -5.995 -8.553 -19.779 1.00 6.93 290 GLY A C 1
ATOM 2071 O O . GLY A 1 257 ? -6.954 -9.223 -19.391 1.00 7.43 290 GLY A O 1
ATOM 2072 N N . MET A 1 258 ? -6.018 -7.228 -19.821 1.00 7.63 291 MET A N 1
ATOM 2073 C CA . MET A 1 258 ? -7.192 -6.488 -19.397 1.00 6.70 291 MET A CA 1
ATOM 2074 C C . MET A 1 258 ? -7.511 -5.378 -20.385 1.00 6.40 291 MET A C 1
ATOM 2075 O O . MET A 1 258 ? -6.611 -4.801 -20.990 1.00 5.93 291 MET A O 1
ATOM 2080 N N . THR A 1 259 ? -8.797 -5.109 -20.578 1.00 5.35 292 THR A N 1
ATOM 2081 C CA . THR A 1 259 ? -9.212 -4.037 -21.470 1.00 5.83 292 THR A CA 1
ATOM 2082 C C . THR A 1 259 ? -10.529 -3.435 -21.019 1.00 6.11 292 THR A C 1
ATOM 2083 O O . THR A 1 259 ? -11.227 -3.984 -20.165 1.00 6.08 292 THR A O 1
ATOM 2087 N N . VAL A 1 260 ? -10.845 -2.280 -21.588 1.00 5.70 293 VAL A N 1
ATOM 2088 C CA . VAL A 1 260 ? -12.100 -1.598 -21.318 1.00 5.93 293 VAL A CA 1
ATOM 2089 C C . VAL A 1 260 ? -12.821 -1.722 -22.657 1.00 6.95 293 VAL A C 1
ATOM 2090 O O . VAL A 1 260 ? -12.355 -1.193 -23.665 1.00 6.93 293 VAL A O 1
ATOM 2094 N N . PRO A 1 261 ? -13.944 -2.458 -22.696 1.00 7.20 294 PRO A N 1
ATOM 2095 C CA . PRO A 1 261 ? -14.699 -2.636 -23.943 1.00 7.00 294 PRO A CA 1
ATOM 2096 C C . PRO A 1 261 ? -15.128 -1.323 -24.595 1.00 7.10 294 PRO A C 1
ATOM 2097 O O . PRO A 1 261 ? -15.329 -0.316 -23.915 1.00 8.81 294 PRO A O 1
ATOM 2101 N N . THR A 1 262 ? -15.271 -1.347 -25.916 1.00 7.21 295 THR A N 1
ATOM 2102 C CA . THR A 1 262 ? -15.670 -0.162 -26.667 1.00 8.21 295 THR A CA 1
ATOM 2103 C C . THR A 1 262 ? -17.050 0.336 -26.249 1.00 8.97 295 THR A C 1
ATOM 2104 O O . THR A 1 262 ? -17.367 1.515 -26.425 1.00 9.89 295 THR A O 1
ATOM 2108 N N . ASN A 1 263 ? -17.871 -0.557 -25.703 1.00 8.03 296 ASN A N 1
ATOM 2109 C CA . ASN A 1 263 ? -19.205 -0.172 -25.262 1.00 8.30 296 ASN A CA 1
ATOM 2110 C C . ASN A 1 263 ? -19.323 -0.112 -23.741 1.00 8.32 296 ASN A C 1
ATOM 2111 O O . ASN A 1 263 ? -20.414 -0.240 -23.186 1.00 9.53 296 ASN A O 1
ATOM 2116 N N . ALA A 1 264 ? -18.195 0.085 -23.064 1.00 7.76 297 ALA A N 1
ATOM 2117 C CA . ALA A 1 264 ? -18.198 0.189 -21.608 1.00 8.08 297 ALA A CA 1
ATOM 2118 C C . ALA A 1 264 ? -18.993 1.433 -21.215 1.00 8.94 297 ALA A C 1
ATOM 2119 O O . ALA A 1 264 ? -18.780 2.513 -21.768 1.00 8.52 297 ALA A O 1
ATOM 2121 N N . PRO A 1 265 ? -19.914 1.297 -20.250 1.00 10.28 298 PRO A N 1
ATOM 2122 C CA . PRO A 1 265 ? -20.743 2.413 -19.784 1.00 10.10 298 PRO A CA 1
ATOM 2123 C C . PRO A 1 265 ? -19.986 3.536 -19.076 1.00 10.11 298 PRO A C 1
ATOM 2124 O O . PRO A 1 265 ? -20.376 4.697 -19.169 1.00 10.03 298 PRO A O 1
ATOM 2128 N N . HIS A 1 266 ? -18.916 3.193 -18.362 1.00 8.98 299 HIS A N 1
ATOM 2129 C CA . HIS A 1 266 ? -18.145 4.193 -17.626 1.00 9.95 299 HIS A CA 1
ATOM 2130 C C . HIS A 1 266 ? -16.650 4.075 -17.900 1.00 9.16 299 HIS A C 1
ATOM 2131 O O . HIS A 1 266 ? -15.880 3.626 -17.048 1.00 9.10 299 HIS A O 1
ATOM 2138 N N . LYS A 1 267 ? -16.242 4.511 -19.086 1.00 8.48 300 LYS A N 1
ATOM 2139 C CA . LYS A 1 267 ? -14.846 4.426 -19.501 1.00 7.47 300 LYS A CA 1
ATOM 2140 C C . LYS A 1 267 ? -13.826 5.139 -18.618 1.00 7.68 300 LYS A C 1
ATOM 2141 O O . LYS A 1 267 ? -12.742 4.607 -18.375 1.00 9.17 300 LYS A O 1
ATOM 2147 N N . LYS A 1 268 ? -14.154 6.334 -18.137 1.00 9.21 301 LYS A N 1
ATOM 2148 C CA . LYS A 1 268 ? -13.217 7.070 -17.295 1.00 9.53 301 LYS A CA 1
ATOM 2149 C C . LYS A 1 268 ? -12.880 6.283 -16.033 1.00 10.10 301 LYS A C 1
ATOM 2150 O O . LYS A 1 268 ? -11.705 6.095 -15.701 1.00 10.44 301 LYS A O 1
ATOM 2156 N N . GLU A 1 269 ? -13.913 5.824 -15.332 1.00 9.99 302 GLU A N 1
ATOM 2157 C CA . GLU A 1 269 ? -13.714 5.063 -14.105 1.00 10.19 302 GLU A CA 1
ATOM 2158 C C . GLU A 1 269 ? -13.091 3.702 -14.384 1.00 9.02 302 GLU A C 1
ATOM 2159 O O . GLU A 1 269 ? -12.316 3.190 -13.576 1.00 7.68 302 GLU A O 1
ATOM 2165 N N . ALA A 1 270 ? -13.432 3.118 -15.528 1.00 6.91 303 ALA A N 1
ATOM 2166 C CA . ALA A 1 270 ? -12.884 1.819 -15.900 1.00 7.21 303 ALA A CA 1
ATOM 2167 C C . ALA A 1 270 ? -11.372 1.942 -16.064 1.00 7.10 303 ALA A C 1
ATOM 2168 O O . ALA A 1 270 ? -10.613 1.095 -15.600 1.00 7.23 303 ALA A O 1
ATOM 2170 N N . ILE A 1 271 ? -10.935 3.008 -16.726 1.00 7.05 304 ILE A N 1
ATOM 2171 C CA . ILE A 1 271 ? -9.511 3.224 -16.927 1.00 7.35 304 ILE A CA 1
ATOM 2172 C C . ILE A 1 271 ? -8.824 3.472 -15.582 1.00 6.69 304 ILE A C 1
ATOM 2173 O O . ILE A 1 271 ? -7.686 3.055 -15.377 1.00 8.23 304 ILE A O 1
ATOM 2178 N N . GLU A 1 272 ? -9.514 4.132 -14.658 1.00 8.66 305 GLU A N 1
ATOM 2179 C CA . GLU A 1 272 ? -8.924 4.374 -13.346 1.00 8.31 305 GLU A CA 1
ATOM 2180 C C . GLU A 1 272 ? -8.666 3.035 -12.660 1.00 8.14 305 GLU A C 1
ATOM 2181 O O . GLU A 1 272 ? -7.643 2.854 -11.993 1.00 7.56 305 GLU A O 1
ATOM 2187 N N . PHE A 1 273 ? -9.591 2.094 -12.833 1.00 7.28 306 PHE A N 1
ATOM 2188 C CA . PHE A 1 273 ? -9.449 0.772 -12.227 1.00 6.90 306 PHE A CA 1
ATOM 2189 C C . PHE A 1 273 ? -8.263 0.036 -12.837 1.00 6.74 306 PHE A C 1
ATOM 2190 O O . PHE A 1 273 ? -7.465 -0.571 -12.126 1.00 7.75 306 PHE A O 1
ATOM 2198 N N . VAL A 1 274 ? -8.157 0.081 -14.162 1.00 6.59 307 VAL A N 1
ATOM 2199 C CA . VAL A 1 274 ? -7.052 -0.575 -14.846 1.00 7.32 307 VAL A CA 1
ATOM 2200 C C . VAL A 1 274 ? -5.726 -0.051 -14.303 1.00 8.38 307 VAL A C 1
ATOM 2201 O O . VAL A 1 274 ? -4.825 -0.831 -14.002 1.00 7.38 307 VAL A O 1
ATOM 2205 N N . LYS A 1 275 ? -5.616 1.270 -14.169 1.00 7.99 308 LYS A N 1
ATOM 2206 C CA . LYS A 1 275 ? -4.398 1.885 -13.653 1.00 8.66 308 LYS A CA 1
ATOM 2207 C C . LYS A 1 275 ? -4.157 1.526 -12.193 1.00 9.70 308 LYS A C 1
ATOM 2208 O O . LYS A 1 275 ? -3.008 1.407 -11.755 1.00 10.09 308 LYS A O 1
ATOM 2214 N N . PHE A 1 276 ? -5.243 1.356 -11.445 1.00 8.40 309 PHE A N 1
ATOM 2215 C CA . PHE A 1 276 ? -5.151 1.006 -10.031 1.00 9.29 309 PHE A CA 1
ATOM 2216 C C . PHE A 1 276 ? -4.514 -0.372 -9.902 1.00 9.75 309 PHE A C 1
ATOM 2217 O O . PHE A 1 276 ? -3.641 -0.590 -9.061 1.00 9.88 309 PHE A O 1
ATOM 2225 N N . VAL A 1 277 ? -4.958 -1.304 -10.741 1.00 8.55 310 VAL A N 1
ATOM 2226 C CA . VAL A 1 277 ? -4.418 -2.656 -10.724 1.00 9.20 310 VAL A CA 1
ATOM 2227 C C . VAL A 1 277 ? -2.930 -2.631 -11.060 1.00 10.04 310 VAL A C 1
ATOM 2228 O O . VAL A 1 277 ? -2.116 -3.239 -10.363 1.00 10.01 310 VAL A O 1
ATOM 2232 N N . LEU A 1 278 ? -2.574 -1.921 -12.126 1.00 8.95 311 LEU A N 1
ATOM 2233 C CA . LEU A 1 278 ? -1.179 -1.836 -12.540 1.00 10.98 311 LEU A CA 1
ATOM 2234 C C . LEU A 1 278 ? -0.323 -1.156 -11.478 1.00 11.45 311 LEU A C 1
ATOM 2235 O O . LEU A 1 278 ? 0.859 -1.470 -11.330 1.00 12.28 311 LEU A O 1
ATOM 2240 N N . GLY A 1 279 ? -0.927 -0.230 -10.738 1.00 11.67 312 GLY A N 1
ATOM 2241 C CA . GLY A 1 279 ? -0.200 0.482 -9.700 1.00 12.39 312 GLY A CA 1
ATOM 2242 C C . GLY A 1 279 ? -0.095 -0.280 -8.393 1.00 13.53 312 GLY A C 1
ATOM 2243 O O . GLY A 1 279 ? 0.620 0.139 -7.479 1.00 13.52 312 GLY A O 1
ATOM 2244 N N . HIS A 1 280 ? -0.801 -1.404 -8.301 1.00 11.58 313 HIS A N 1
ATOM 2245 C CA . HIS A 1 280 ? -0.790 -2.222 -7.092 1.00 10.91 313 HIS A CA 1
ATOM 2246 C C . HIS A 1 280 ? -0.496 -3.695 -7.371 1.00 10.78 313 HIS A C 1
ATOM 2247 O O . HIS A 1 280 ? -1.324 -4.570 -7.099 1.00 10.89 313 HIS A O 1
ATOM 2254 N N . PRO A 1 281 ? 0.698 -3.988 -7.904 1.00 12.06 314 PRO A N 1
ATOM 2255 C CA . PRO A 1 281 ? 1.099 -5.363 -8.218 1.00 12.62 314 PRO A CA 1
ATOM 2256 C C . PRO A 1 281 ? 1.228 -6.271 -6.994 1.00 12.88 314 PRO A C 1
ATOM 2257 O O . PRO A 1 281 ? 1.174 -7.494 -7.117 1.00 13.35 314 PRO A O 1
ATOM 2261 N N . GLU A 1 282 ? 1.388 -5.679 -5.814 1.00 12.48 315 GLU A N 1
ATOM 2262 C CA . GLU A 1 282 ? 1.527 -6.479 -4.604 1.00 13.49 315 GLU A CA 1
ATOM 2263 C C . GLU A 1 282 ? 0.295 -7.340 -4.334 1.00 12.66 315 GLU A C 1
ATOM 2264 O O . GLU A 1 282 ? 0.401 -8.403 -3.727 1.00 13.36 315 GLU A O 1
ATOM 2270 N N . VAL A 1 283 ? -0.873 -6.886 -4.782 1.00 11.89 316 VAL A N 1
ATOM 2271 C CA . VAL A 1 283 ? -2.098 -7.648 -4.573 1.00 11.90 316 VAL A CA 1
ATOM 2272 C C . VAL A 1 283 ? -2.002 -8.978 -5.318 1.00 12.26 316 VAL A C 1
ATOM 2273 O O . VAL A 1 283 ? -2.482 -10.006 -4.840 1.00 13.54 316 VAL A O 1
ATOM 2277 N N . LEU A 1 284 ? -1.375 -8.957 -6.487 1.00 13.78 317 LEU A N 1
ATOM 2278 C CA . LEU A 1 284 ? -1.207 -10.178 -7.266 1.00 14.67 317 LEU A CA 1
ATOM 2279 C C . LEU A 1 284 ? -0.113 -11.038 -6.638 1.00 17.70 317 LEU A C 1
ATOM 2280 O O . LEU A 1 284 ? -0.310 -12.225 -6.389 1.00 17.80 317 LEU A O 1
ATOM 2285 N N . GLU A 1 285 ? 1.036 -10.423 -6.374 1.00 19.27 318 GLU A N 1
ATOM 2286 C CA . GLU A 1 285 ? 2.172 -11.127 -5.788 1.00 22.60 318 GLU A CA 1
ATOM 2287 C C . GLU A 1 285 ? 1.880 -11.741 -4.425 1.00 22.84 318 GLU A C 1
ATOM 2288 O O . GLU A 1 285 ? 2.245 -12.888 -4.168 1.00 25.51 318 GLU A O 1
ATOM 2294 N N . ASN A 1 286 ? 1.230 -10.986 -3.545 1.00 23.57 319 ASN A N 1
ATOM 2295 C CA . ASN A 1 286 ? 0.918 -11.496 -2.216 1.00 23.90 319 ASN A CA 1
ATOM 2296 C C . ASN A 1 286 ? -0.134 -12.597 -2.266 1.00 25.68 319 ASN A C 1
ATOM 2297 O O . ASN A 1 286 ? -0.395 -13.261 -1.263 1.00 26.05 319 ASN A O 1
ATOM 2302 N N . ASN A 1 287 ? -0.734 -12.789 -3.437 1.00 24.55 320 ASN A N 1
ATOM 2303 C CA . ASN A 1 287 ? -1.744 -13.824 -3.604 1.00 25.08 320 ASN A CA 1
ATOM 2304 C C . ASN A 1 287 ? -1.295 -14.938 -4.544 1.00 24.93 320 ASN A C 1
ATOM 2305 O O . ASN A 1 287 ? -2.119 -15.676 -5.078 1.00 25.72 320 ASN A O 1
ATOM 2310 N N . GLY A 1 288 ? 0.014 -15.042 -4.757 1.00 25.98 321 GLY A N 1
ATOM 2311 C CA . GLY A 1 288 ? 0.546 -16.102 -5.599 1.00 25.33 321 GLY A CA 1
ATOM 2312 C C . GLY A 1 288 ? 0.761 -15.883 -7.086 1.00 25.43 321 GLY A C 1
ATOM 2313 O O . GLY A 1 288 ? 1.117 -16.827 -7.791 1.00 25.89 321 GLY A O 1
ATOM 2314 N N . GLN A 1 289 ? 0.556 -14.668 -7.580 1.00 24.46 322 GLN A N 1
ATOM 2315 C CA . GLN A 1 289 ? 0.749 -14.408 -9.003 1.00 23.40 322 GLN A CA 1
ATOM 2316 C C . GLN A 1 289 ? 1.865 -13.433 -9.321 1.00 24.14 322 GLN A C 1
ATOM 2317 O O . GLN A 1 289 ? 1.930 -12.344 -8.752 1.00 24.65 322 GLN A O 1
ATOM 2323 N N . PRO A 1 290 ? 2.759 -13.814 -10.244 1.00 24.92 323 PRO A N 1
ATOM 2324 C CA . PRO A 1 290 ? 3.871 -12.948 -10.638 1.00 26.62 323 PRO A CA 1
ATOM 2325 C C . PRO A 1 290 ? 3.315 -11.773 -11.441 1.00 29.26 323 PRO A C 1
ATOM 2326 O O . PRO A 1 290 ? 2.773 -11.960 -12.531 1.00 29.36 323 PRO A O 1
ATOM 2330 N N . ALA A 1 291 ? 3.431 -10.568 -10.898 1.00 30.58 324 ALA A N 1
ATOM 2331 C CA . ALA A 1 291 ? 2.934 -9.391 -11.592 1.00 33.40 324 ALA A CA 1
ATOM 2332 C C . ALA A 1 291 ? 3.925 -8.982 -12.675 1.00 35.79 324 ALA A C 1
ATOM 2333 O O . ALA A 1 291 ? 5.111 -9.304 -12.595 1.00 36.50 324 ALA A O 1
ATOM 2335 N N . ILE A 1 292 ? 3.433 -8.284 -13.694 1.00 37.94 325 ILE A N 1
ATOM 2336 C CA . ILE A 1 292 ? 4.288 -7.819 -14.779 1.00 40.08 325 ILE A CA 1
ATOM 2337 C C . ILE A 1 292 ? 3.903 -6.394 -15.171 1.00 41.17 325 ILE A C 1
ATOM 2338 O O . ILE A 1 292 ? 3.628 -6.147 -16.364 1.00 42.73 325 ILE A O 1
#

Nearest PDB structures (foldseek):
  3cfz-assembly1_A  TM=1.003E+00  e=1.404E-71  Methanocaldococcus jannaschii
  3cij-assembly2_B  TM=9.893E-01  e=1.185E-49  Archaeoglobus fulgidus
  3cfx-assembly2_B  TM=9.770E-01  e=3.652E-50  Methanosarcina acetivorans
  3cg1-assembly2_B  TM=9.622E-01  e=5.756E-45  Pyrococcus furiosus
  3cg3-assembly1_A  TM=9.548E-01  e=2.242E-43  Pyrococcus horikoshii

Organism: Methanocaldococcus jannaschii (strain ATCC 43067 / DSM 2661 / JAL-1 / JCM 10045 / NBRC 100440) (NCBI:txid243232)